Protein AF-A0A369Q0X3-F1 (afdb_monomer_lite)

Organism: NCBI:txid2282421

pLDDT: mean 87.88, std 15.6, range [35.0, 98.56]

Secondary structure (DSSP, 8-state):
--TTHHHHHHHTSTTS--------------PPP-EEEEEEEESSSEEETTS-EEEEEEEEESS-SPPEEEEEETTEEPEEEEEEEETTTEEEEEEEE----S-EEEEEEEEEE-SS-EEEEEEEEEEES---HHHHHHH--HHHHHT-SEEEEEBSSSSEEEEEPEE-SSEEEEEEE-S--TT--BPP---SSTT--EEEEEEEETTEEEEEEEEEE-TTT-TT--HHHHHHHHHHHH-S-SEEEEETTEEEEEEEETTEEEEEEE-SS-EEEEEEE-

Sequence (278 aa):
MNKHALLLAIASILFFACSKTNENPQSPTVIPKKIDRIFISPEYLLQSKSSEVYIGIRYFKDYSDKDNITVTLNGQSGTQLSETSDQNEGNNLLFRFNATNQTGDFKVKCIVKNDQNSLEKELTLRIVNDFSIKTVWNGLDKSYSSSFASYADRLKTTGYTLRAITNSSTQVQFGSYFDNLGNLNQYISKFFIPALPGKYTLIYNDLGLEQIKILNGEPSVDQSFVITKFYADLTANYGNYLSQTTTANGKVTIFKNENYVLTVTETPASVSTIITKS

Radius of gyration: 29.44 Å; chains: 1; bounding box: 89×33×99 Å

Structure (mmCIF, N/CA/C/O backbone):
data_AF-A0A369Q0X3-F1
#
_entry.id   AF-A0A369Q0X3-F1
#
loop_
_atom_site.group_PDB
_atom_site.id
_atom_site.type_symbol
_atom_site.label_atom_id
_atom_site.label_alt_id
_atom_site.label_comp_id
_atom_site.label_asym_id
_atom_site.label_entity_id
_atom_site.label_seq_id
_atom_site.pdbx_PDB_ins_code
_atom_site.Cartn_x
_atom_site.Cartn_y
_atom_site.Cartn_z
_atom_site.occupancy
_atom_site.B_iso_or_equiv
_atom_site.auth_seq_id
_atom_site.auth_comp_id
_atom_site.auth_asym_id
_atom_site.auth_atom_id
_atom_site.pdbx_PDB_model_num
ATOM 1 N N . MET A 1 1 ? 67.546 14.247 -66.719 1.00 47.00 1 MET A N 1
ATOM 2 C CA . MET A 1 1 ? 66.794 14.051 -65.458 1.00 47.00 1 MET A CA 1
ATOM 3 C C . MET A 1 1 ? 66.704 12.563 -65.176 1.00 47.00 1 MET A C 1
ATOM 5 O O . MET A 1 1 ? 66.378 11.792 -66.069 1.00 47.00 1 MET A O 1
ATOM 9 N N . ASN A 1 2 ? 67.168 12.172 -63.992 1.00 37.97 2 ASN A N 1
ATOM 10 C CA . ASN A 1 2 ? 67.843 10.900 -63.744 1.00 37.97 2 ASN A CA 1
ATOM 11 C C . ASN A 1 2 ? 66.896 9.705 -63.564 1.00 37.97 2 ASN A C 1
ATOM 13 O O . ASN A 1 2 ? 65.976 9.743 -62.750 1.00 37.97 2 ASN A O 1
ATOM 17 N N . LYS A 1 3 ? 67.233 8.593 -64.236 1.00 49.28 3 LYS A N 1
ATOM 18 C CA . LYS A 1 3 ? 66.615 7.253 -64.137 1.00 49.28 3 LYS A CA 1
ATOM 19 C C . LYS A 1 3 ? 66.684 6.611 -62.733 1.00 49.28 3 LYS A C 1
ATOM 21 O O . LYS A 1 3 ? 66.203 5.499 -62.551 1.00 49.28 3 LYS A O 1
ATOM 26 N N . HIS A 1 4 ? 67.228 7.311 -61.737 1.00 50.75 4 HIS A N 1
ATOM 27 C CA . HIS A 1 4 ? 67.335 6.853 -60.347 1.00 50.75 4 HIS A CA 1
ATOM 28 C C . HIS A 1 4 ? 66.189 7.331 -59.439 1.00 50.75 4 HIS A C 1
ATOM 30 O O . HIS A 1 4 ? 66.030 6.794 -58.349 1.00 50.75 4 HIS A O 1
ATOM 36 N N . ALA A 1 5 ? 65.348 8.276 -59.882 1.00 52.09 5 ALA A N 1
ATOM 37 C CA . ALA A 1 5 ? 64.191 8.720 -59.093 1.00 52.09 5 ALA A CA 1
ATOM 38 C C . ALA A 1 5 ? 63.000 7.741 -59.169 1.00 52.09 5 ALA A C 1
ATOM 40 O O . ALA A 1 5 ? 62.253 7.599 -58.205 1.00 52.09 5 ALA A O 1
ATOM 41 N N . LEU A 1 6 ? 62.852 7.012 -60.284 1.00 48.34 6 LEU A N 1
ATOM 42 C CA . LEU A 1 6 ? 61.752 6.057 -60.478 1.00 48.34 6 LEU A CA 1
ATOM 43 C C . LEU A 1 6 ? 61.978 4.730 -59.723 1.00 48.34 6 LEU A C 1
ATOM 45 O O . LEU A 1 6 ? 61.024 4.104 -59.274 1.00 48.34 6 LEU A O 1
ATOM 49 N N . LEU A 1 7 ? 63.239 4.328 -59.521 1.00 47.72 7 LEU A N 1
ATOM 50 C CA . LEU A 1 7 ? 63.597 3.112 -58.776 1.00 47.72 7 LEU A CA 1
ATOM 51 C C . LEU A 1 7 ? 63.446 3.269 -57.251 1.00 47.72 7 LEU A C 1
ATOM 53 O O . LEU A 1 7 ? 63.126 2.291 -56.579 1.00 47.72 7 LEU A O 1
ATOM 57 N N . LEU A 1 8 ? 63.582 4.486 -56.705 1.00 49.31 8 LEU A N 1
ATOM 58 C CA . LEU A 1 8 ? 63.347 4.742 -55.275 1.00 49.31 8 LEU A CA 1
ATOM 59 C C . LEU A 1 8 ? 61.852 4.741 -54.908 1.00 49.31 8 LEU A C 1
ATOM 61 O O . LEU A 1 8 ? 61.485 4.321 -53.811 1.00 49.31 8 LEU A O 1
ATOM 65 N N . ALA A 1 9 ? 60.975 5.148 -55.831 1.00 51.41 9 ALA A N 1
ATOM 66 C CA . ALA A 1 9 ? 59.529 5.118 -55.611 1.00 51.41 9 ALA A CA 1
ATOM 67 C C . ALA A 1 9 ? 58.954 3.686 -55.627 1.00 51.41 9 ALA A C 1
ATOM 69 O O . ALA A 1 9 ? 58.020 3.395 -54.887 1.00 51.41 9 ALA A O 1
ATOM 70 N N . ILE A 1 10 ? 59.540 2.768 -56.406 1.00 50.59 10 ILE A N 1
ATOM 71 C CA . ILE A 1 10 ? 59.059 1.377 -56.512 1.00 50.59 10 ILE A CA 1
ATOM 72 C C . ILE A 1 10 ? 59.598 0.499 -55.367 1.00 50.59 10 ILE A C 1
ATOM 74 O O . ILE A 1 10 ? 58.878 -0.359 -54.862 1.00 50.59 10 ILE A O 1
ATOM 78 N N . ALA A 1 11 ? 60.816 0.754 -54.873 1.00 47.00 11 ALA A N 1
ATOM 79 C CA . ALA A 1 11 ? 61.377 0.029 -53.725 1.00 47.00 11 ALA A CA 1
ATOM 80 C C . ALA A 1 11 ? 60.724 0.404 -52.376 1.00 47.00 11 ALA A C 1
ATOM 82 O O . ALA A 1 11 ? 60.743 -0.394 -51.442 1.00 47.00 11 ALA A O 1
ATOM 83 N N . SER A 1 12 ? 60.088 1.578 -52.285 1.00 46.47 12 SER A N 1
ATOM 84 C CA . SER A 1 12 ? 59.378 2.030 -51.075 1.00 46.47 12 SER A CA 1
ATOM 85 C C . SER A 1 12 ? 57.989 1.397 -50.904 1.00 46.47 12 SER A C 1
ATOM 87 O O . SER A 1 12 ? 57.419 1.447 -49.819 1.00 46.47 12 SER A O 1
ATOM 89 N N . ILE A 1 13 ? 57.445 0.774 -51.958 1.00 49.81 13 ILE A N 1
ATOM 90 C CA . ILE A 1 13 ? 56.134 0.095 -51.938 1.00 49.81 13 ILE A CA 1
ATOM 91 C C . ILE A 1 13 ? 56.284 -1.404 -51.600 1.00 49.81 13 ILE A C 1
ATOM 93 O O . ILE A 1 13 ? 55.313 -2.065 -51.241 1.00 49.81 13 ILE A O 1
ATOM 97 N N . LEU A 1 14 ? 57.507 -1.950 -51.627 1.00 44.91 14 LEU A N 1
ATOM 98 C CA . LEU A 1 14 ? 57.767 -3.388 -51.457 1.00 44.91 14 LEU A CA 1
ATOM 99 C C . LEU A 1 14 ? 58.157 -3.826 -50.032 1.00 44.91 14 LEU A C 1
ATOM 101 O O . LEU A 1 14 ? 58.381 -5.013 -49.819 1.00 44.91 14 LEU A O 1
ATOM 105 N N . PHE A 1 15 ? 58.151 -2.925 -49.041 1.00 44.72 15 PHE A N 1
ATOM 106 C CA . PHE A 1 15 ? 58.339 -3.279 -47.620 1.00 44.72 15 PHE A CA 1
ATOM 107 C C . PHE A 1 15 ? 57.074 -3.166 -46.748 1.00 44.72 15 PHE A C 1
ATOM 109 O O . PHE A 1 15 ? 57.162 -3.277 -45.530 1.00 44.72 15 PHE A O 1
ATOM 116 N N . PHE A 1 16 ? 55.882 -3.052 -47.348 1.00 44.41 16 PHE A N 1
ATOM 117 C CA . PHE A 1 16 ? 54.600 -3.253 -46.643 1.00 44.41 16 PHE A CA 1
ATOM 118 C C . PHE A 1 16 ? 53.976 -4.640 -46.878 1.00 44.41 16 PHE A C 1
ATOM 120 O O . PHE A 1 16 ? 52.797 -4.858 -46.612 1.00 44.41 16 PHE A O 1
ATOM 127 N N . ALA A 1 17 ? 54.773 -5.609 -47.333 1.00 48.81 17 ALA A N 1
ATOM 128 C CA . ALA A 1 17 ? 54.406 -7.021 -47.364 1.00 48.81 17 ALA A CA 1
ATOM 129 C C . ALA A 1 17 ? 55.238 -7.795 -46.331 1.00 48.81 17 ALA A C 1
ATOM 131 O O . ALA A 1 17 ? 56.116 -8.578 -46.682 1.00 48.81 17 ALA A O 1
ATOM 132 N N . CYS A 1 18 ? 54.962 -7.564 -45.045 1.00 41.88 18 CYS A N 1
ATOM 133 C CA . CYS A 1 18 ? 55.432 -8.421 -43.961 1.00 41.88 18 CYS A CA 1
ATOM 134 C C . CYS A 1 18 ? 54.222 -9.109 -43.317 1.00 41.88 18 CYS A C 1
ATOM 136 O O . CYS A 1 18 ? 53.357 -8.457 -42.741 1.00 41.88 18 CYS A O 1
ATOM 138 N N . SER A 1 19 ? 54.180 -10.428 -43.515 1.00 35.00 19 SER A N 1
ATOM 139 C CA . SER A 1 19 ? 53.355 -11.454 -42.867 1.00 35.00 19 SER A CA 1
ATOM 140 C C . SER A 1 19 ? 51.861 -11.176 -42.665 1.00 35.00 19 SER A C 1
ATOM 142 O O . SER A 1 19 ? 51.436 -10.541 -41.703 1.00 35.00 19 SER A O 1
ATOM 144 N N . LYS A 1 20 ? 51.048 -11.864 -43.477 1.00 43.91 20 LYS A N 1
ATOM 145 C CA . LYS A 1 20 ? 49.777 -12.425 -43.009 1.00 43.91 20 LYS A CA 1
ATOM 146 C C . LYS A 1 20 ? 50.062 -13.362 -41.832 1.00 43.91 20 LYS A C 1
ATOM 148 O O . LYS A 1 20 ? 50.296 -14.552 -42.031 1.00 43.91 20 LYS A O 1
ATOM 153 N N . THR A 1 21 ? 50.016 -12.840 -40.617 1.00 40.16 21 THR A N 1
ATOM 154 C CA . THR A 1 21 ? 49.540 -13.637 -39.493 1.00 40.16 21 THR A CA 1
ATOM 155 C C . THR A 1 21 ? 48.025 -13.600 -39.626 1.00 40.16 21 THR A C 1
ATOM 157 O O . THR A 1 21 ? 47.420 -12.535 -39.523 1.00 40.16 21 THR A O 1
ATOM 160 N N . ASN A 1 22 ? 47.417 -14.737 -39.966 1.00 40.00 22 ASN A N 1
ATOM 161 C CA . ASN A 1 22 ? 45.974 -14.933 -39.854 1.00 40.00 22 ASN A CA 1
ATOM 162 C C . ASN A 1 22 ? 45.602 -14.897 -38.365 1.00 40.00 22 ASN A C 1
ATOM 164 O O . ASN A 1 22 ? 45.266 -15.916 -37.773 1.00 40.00 22 ASN A O 1
ATOM 168 N N . GLU A 1 23 ? 45.672 -13.727 -37.752 1.00 38.97 23 GLU A N 1
ATOM 169 C CA . GLU A 1 23 ? 44.781 -13.416 -36.657 1.00 38.97 23 GLU A CA 1
ATOM 170 C C . GLU A 1 23 ? 43.545 -12.861 -37.345 1.00 38.97 23 GLU A C 1
ATOM 172 O O . GLU A 1 23 ? 43.527 -11.730 -37.828 1.00 38.97 23 GLU A O 1
ATOM 177 N N . ASN A 1 24 ? 42.512 -13.702 -37.465 1.00 42.56 24 ASN A N 1
ATOM 178 C CA . ASN A 1 24 ? 41.156 -13.174 -37.516 1.00 42.56 24 ASN A CA 1
ATOM 179 C C . ASN A 1 24 ? 41.123 -12.043 -36.480 1.00 42.56 24 ASN A C 1
ATOM 181 O O . ASN A 1 24 ? 41.414 -12.345 -35.317 1.00 42.56 24 ASN A O 1
ATOM 185 N N . PRO A 1 25 ? 40.794 -10.783 -36.823 1.00 44.53 25 PRO A N 1
ATOM 186 C CA . PRO A 1 25 ? 40.308 -9.897 -35.791 1.00 44.53 25 PRO A CA 1
ATOM 187 C C . PRO A 1 25 ? 39.070 -10.622 -35.284 1.00 44.53 25 PRO A C 1
ATOM 189 O O . PRO A 1 25 ? 38.054 -10.671 -35.979 1.00 44.53 25 PRO A O 1
ATOM 192 N N . GLN A 1 26 ? 39.196 -11.321 -34.150 1.00 48.19 26 GLN A N 1
ATOM 193 C CA . GLN A 1 26 ? 38.046 -11.828 -33.432 1.00 48.19 26 GLN A CA 1
ATOM 194 C C . GLN A 1 26 ? 37.147 -10.609 -33.332 1.00 48.19 26 GLN A C 1
ATOM 196 O O . GLN A 1 26 ? 37.512 -9.628 -32.681 1.00 48.19 26 GLN A O 1
ATOM 201 N N . SER A 1 27 ? 36.036 -10.622 -34.079 1.00 54.50 27 SER A N 1
ATOM 202 C CA . SER A 1 27 ? 34.969 -9.659 -33.858 1.00 54.50 27 SER A CA 1
ATOM 203 C C . SER A 1 27 ? 34.799 -9.627 -32.348 1.00 54.50 27 SER A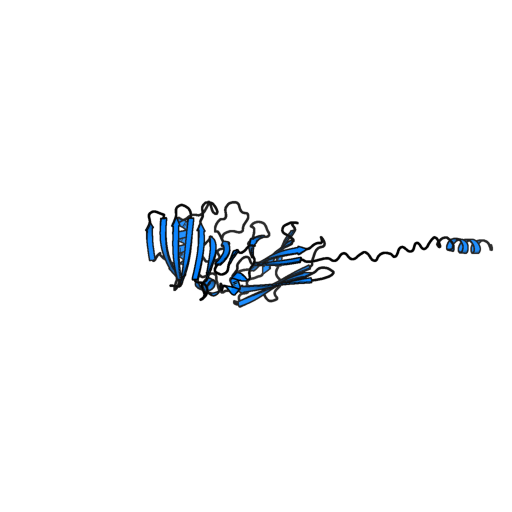 C 1
ATOM 205 O O . SER A 1 27 ? 34.709 -10.723 -31.782 1.00 54.50 27 SER A O 1
ATOM 207 N N . PRO A 1 28 ? 34.909 -8.451 -31.699 1.00 59.56 28 PRO A N 1
ATOM 208 C CA . PRO A 1 28 ? 34.987 -8.379 -30.249 1.00 59.56 28 PRO A CA 1
ATOM 209 C C . PRO A 1 28 ? 33.891 -9.275 -29.706 1.00 59.56 28 PRO A C 1
ATOM 211 O O . PRO A 1 28 ? 32.735 -9.102 -30.094 1.00 59.56 28 PRO A O 1
ATOM 214 N N . THR A 1 29 ? 34.274 -10.312 -28.955 1.00 65.31 29 THR A N 1
ATOM 215 C CA . THR A 1 29 ? 33.332 -11.325 -28.489 1.00 65.31 29 THR A CA 1
ATOM 216 C C . THR A 1 29 ? 32.234 -10.578 -27.754 1.00 65.31 29 THR A C 1
ATOM 218 O O . THR A 1 29 ? 32.480 -10.019 -26.686 1.00 65.31 29 THR A O 1
ATOM 221 N N . VAL A 1 30 ? 31.055 -10.476 -28.370 1.00 77.69 30 VAL A N 1
ATOM 222 C CA . VAL A 1 30 ? 29.943 -9.726 -27.798 1.00 77.69 30 VAL A CA 1
ATOM 223 C C . VAL A 1 30 ? 29.503 -10.516 -26.580 1.00 77.69 30 VAL A C 1
ATOM 225 O O . VAL A 1 30 ? 28.894 -11.576 -26.713 1.00 77.69 30 VAL A O 1
ATOM 228 N N . ILE A 1 31 ? 29.878 -10.037 -25.396 1.00 83.81 31 ILE A N 1
ATOM 229 C CA . ILE A 1 31 ? 29.452 -10.642 -24.139 1.00 83.81 31 ILE A CA 1
ATOM 230 C C . ILE A 1 31 ? 27.939 -10.397 -24.031 1.00 83.81 31 ILE A C 1
ATOM 232 O O . ILE A 1 31 ? 27.518 -9.233 -24.091 1.00 83.81 31 ILE A O 1
ATOM 236 N N . PRO A 1 32 ? 27.108 -11.452 -23.928 1.00 89.62 32 PRO A N 1
ATOM 237 C CA . PRO A 1 32 ? 25.673 -11.286 -23.759 1.00 89.62 32 PRO A CA 1
ATOM 238 C C . PRO A 1 32 ? 25.379 -10.521 -22.469 1.00 89.62 32 PRO A C 1
ATOM 240 O O . PRO A 1 32 ? 25.849 -10.907 -21.403 1.00 89.62 32 PRO A O 1
ATOM 243 N N . LYS A 1 33 ? 24.602 -9.445 -22.573 1.00 92.75 33 LYS A N 1
ATOM 244 C CA . LYS A 1 33 ? 24.147 -8.639 -21.437 1.00 92.75 33 LYS A CA 1
ATOM 245 C C . LYS A 1 33 ? 22.766 -9.105 -21.016 1.00 92.75 33 LYS A C 1
ATOM 247 O O . LYS A 1 33 ? 21.853 -9.106 -21.841 1.00 92.75 33 LYS A O 1
ATOM 252 N N . LYS A 1 34 ? 22.565 -9.470 -19.754 1.00 93.56 34 LYS A N 1
ATOM 253 C CA . LYS A 1 34 ? 21.285 -9.995 -19.274 1.00 93.56 34 LYS A CA 1
ATOM 254 C C . LYS A 1 34 ? 20.664 -9.096 -18.214 1.00 93.56 34 LYS A C 1
ATOM 256 O O . LYS A 1 34 ? 21.281 -8.749 -17.211 1.00 93.56 34 LYS A O 1
ATOM 261 N N . ILE A 1 35 ? 19.392 -8.766 -18.423 1.00 95.31 35 ILE A N 1
ATOM 262 C CA . ILE A 1 35 ? 18.519 -8.210 -17.387 1.00 95.31 35 ILE A CA 1
ATOM 263 C C . ILE A 1 35 ? 17.755 -9.391 -16.786 1.00 95.31 35 ILE A C 1
ATOM 265 O O . ILE A 1 35 ? 17.011 -10.073 -17.489 1.00 95.31 35 ILE A O 1
ATOM 269 N N . ASP A 1 36 ? 17.953 -9.665 -15.500 1.00 93.06 36 ASP A N 1
ATOM 270 C CA . ASP A 1 36 ? 17.447 -10.886 -14.867 1.00 93.06 36 ASP A CA 1
ATOM 271 C C . ASP A 1 36 ? 15.972 -10.792 -14.483 1.00 93.06 36 ASP A C 1
ATOM 273 O O . ASP A 1 36 ? 15.177 -11.686 -14.772 1.00 93.06 36 ASP A O 1
ATOM 277 N N . ARG A 1 37 ? 15.611 -9.738 -13.746 1.00 94.62 37 ARG A N 1
ATOM 278 C CA . ARG A 1 37 ? 14.274 -9.574 -13.164 1.00 94.62 37 ARG A CA 1
ATOM 279 C C . ARG A 1 37 ? 14.006 -8.128 -12.780 1.00 94.62 37 ARG A C 1
ATOM 281 O O . ARG A 1 37 ? 14.936 -7.387 -12.466 1.00 94.62 37 ARG A O 1
ATOM 288 N N . ILE A 1 38 ? 12.721 -7.781 -12.738 1.00 96.81 38 ILE A N 1
ATOM 289 C CA . ILE A 1 38 ? 12.203 -6.471 -12.332 1.00 96.81 38 ILE A CA 1
ATOM 290 C C . ILE A 1 38 ? 11.168 -6.676 -11.222 1.00 96.81 38 ILE A C 1
ATOM 292 O O . ILE A 1 38 ? 10.239 -7.475 -11.367 1.00 96.81 38 ILE A O 1
ATOM 296 N N . PHE A 1 39 ? 11.298 -5.911 -10.144 1.00 96.81 39 PHE A N 1
ATOM 297 C CA . PHE A 1 39 ? 10.267 -5.711 -9.135 1.00 96.81 39 PHE A CA 1
ATOM 298 C C . PHE A 1 39 ? 9.651 -4.326 -9.310 1.00 96.81 39 PHE A C 1
ATOM 300 O O . PHE A 1 39 ? 10.368 -3.329 -9.395 1.00 96.81 39 PHE A O 1
ATOM 307 N N . ILE A 1 40 ? 8.321 -4.279 -9.323 1.00 97.94 40 ILE A N 1
ATOM 308 C CA . ILE A 1 40 ? 7.525 -3.052 -9.282 1.00 97.94 40 ILE A CA 1
ATOM 309 C C . ILE A 1 40 ? 6.871 -3.013 -7.904 1.00 97.94 40 ILE A C 1
ATOM 311 O O . ILE A 1 40 ? 6.147 -3.939 -7.549 1.00 97.94 40 ILE A O 1
ATOM 315 N N . SER A 1 41 ? 7.166 -1.982 -7.117 1.00 97.12 41 SER A N 1
ATOM 316 C CA . SER A 1 41 ? 6.723 -1.865 -5.725 1.00 97.12 41 SER A CA 1
ATOM 317 C C . SER A 1 41 ? 6.114 -0.489 -5.486 1.00 97.12 41 SER A C 1
ATOM 319 O O . SER A 1 41 ? 6.858 0.478 -5.310 1.00 97.12 41 SER A O 1
ATOM 321 N N . PRO A 1 42 ? 4.780 -0.352 -5.503 1.00 96.12 42 PRO A N 1
ATOM 322 C CA . PRO A 1 42 ? 4.151 0.907 -5.136 1.00 96.12 42 PRO A CA 1
ATOM 323 C C . PRO A 1 42 ? 4.349 1.187 -3.640 1.00 96.12 42 PRO A C 1
ATOM 325 O O . PRO A 1 42 ? 4.581 0.273 -2.844 1.00 96.12 42 PRO A O 1
ATOM 328 N N . GLU A 1 43 ? 4.252 2.454 -3.245 1.00 93.38 43 GLU A N 1
ATOM 329 C CA . GLU A 1 43 ? 4.279 2.837 -1.826 1.00 93.38 43 GLU A CA 1
ATOM 330 C C . GLU A 1 43 ? 3.044 2.330 -1.063 1.00 93.38 43 GLU A C 1
ATOM 332 O O . GLU A 1 43 ? 3.132 1.886 0.089 1.00 93.38 43 GLU A O 1
ATOM 337 N N . TYR A 1 44 ? 1.896 2.338 -1.736 1.00 94.25 44 TYR A N 1
ATOM 338 C CA . TYR A 1 44 ? 0.639 1.829 -1.217 1.00 94.25 44 TYR A CA 1
ATOM 339 C C . TYR A 1 44 ? 0.067 0.746 -2.120 1.00 94.25 44 TYR A C 1
ATOM 341 O O . TYR A 1 44 ? 0.122 0.848 -3.345 1.00 94.25 44 TYR A O 1
ATOM 349 N N . LEU A 1 45 ? -0.540 -0.275 -1.513 1.00 94.88 45 LEU A N 1
ATOM 350 C CA . LEU A 1 45 ? -1.258 -1.301 -2.271 1.00 94.88 45 LEU A CA 1
ATOM 351 C C . LEU A 1 45 ? -2.523 -0.740 -2.919 1.00 94.88 45 LEU A C 1
ATOM 353 O O . LEU A 1 45 ? -2.927 -1.247 -3.949 1.00 94.88 45 LEU A O 1
ATOM 357 N N . LEU A 1 46 ? -3.153 0.286 -2.353 1.00 96.38 46 LEU A N 1
ATOM 358 C CA . LEU A 1 46 ? -4.207 1.070 -3.002 1.00 96.38 46 LEU A CA 1
ATOM 359 C C . LEU A 1 46 ? -3.748 2.511 -3.086 1.00 96.38 46 LEU A C 1
ATOM 361 O O . LEU A 1 46 ? -3.123 2.999 -2.154 1.00 96.38 46 LEU A O 1
ATOM 365 N N . GLN A 1 47 ? -4.105 3.211 -4.149 1.00 96.50 47 GLN A N 1
ATOM 366 C CA . GLN A 1 47 ? -3.691 4.594 -4.332 1.00 96.50 47 GLN A CA 1
ATOM 367 C C . GLN A 1 47 ? -4.910 5.509 -4.381 1.00 96.50 47 GLN A C 1
ATOM 369 O O . GLN A 1 47 ? -5.826 5.270 -5.158 1.00 96.50 47 GLN A O 1
ATOM 374 N N . SER A 1 48 ? -4.928 6.581 -3.590 1.00 96.12 48 SER A N 1
ATOM 375 C CA . SER A 1 48 ? -5.980 7.593 -3.712 1.00 96.12 48 SER A CA 1
ATOM 376 C C . SER A 1 48 ? -5.860 8.328 -5.050 1.00 96.12 48 SER A C 1
ATOM 378 O O . SER A 1 48 ? -4.770 8.768 -5.426 1.00 96.12 48 SER A O 1
ATOM 380 N N . LYS A 1 49 ? -6.987 8.523 -5.743 1.00 97.25 49 LYS A N 1
ATOM 381 C CA . LYS A 1 49 ? -7.066 9.250 -7.021 1.00 97.25 49 LYS A CA 1
ATOM 382 C C . LYS A 1 49 ? -6.596 10.698 -6.921 1.00 97.25 49 LYS A C 1
ATOM 384 O O . LYS A 1 49 ? -6.225 11.279 -7.935 1.00 97.25 49 LYS A O 1
ATOM 389 N N . SER A 1 50 ? -6.660 11.283 -5.725 1.00 96.12 50 SER A N 1
ATOM 390 C CA . SER A 1 50 ? -6.299 12.677 -5.448 1.00 96.12 50 SER A CA 1
ATOM 391 C C . SER A 1 50 ? -4.849 12.853 -4.998 1.00 96.12 50 SER A C 1
ATOM 393 O O . SER A 1 50 ? -4.418 13.979 -4.764 1.00 96.12 50 SER A O 1
ATOM 395 N N . SER A 1 51 ? -4.088 11.766 -4.864 1.00 94.44 51 SER A N 1
ATOM 396 C CA . SER A 1 51 ? -2.721 11.795 -4.349 1.00 94.44 51 SER A CA 1
ATOM 397 C C . SER A 1 51 ? -1.718 11.429 -5.437 1.00 94.44 51 SER A C 1
ATOM 399 O O . SER A 1 51 ? -2.003 10.600 -6.302 1.00 94.44 51 SER A O 1
ATOM 401 N N . GLU A 1 52 ? -0.528 12.026 -5.372 1.00 95.50 52 GLU A N 1
ATOM 402 C CA . GLU A 1 52 ? 0.618 11.580 -6.169 1.00 95.50 52 GLU A CA 1
ATOM 403 C C . GLU A 1 52 ? 0.907 10.093 -5.915 1.00 95.50 52 GLU A C 1
ATOM 405 O O . GLU A 1 52 ? 0.700 9.579 -4.811 1.00 95.50 52 GLU A O 1
ATOM 410 N N . VAL A 1 53 ? 1.404 9.409 -6.944 1.00 96.75 53 VAL A N 1
ATOM 411 C CA . VAL A 1 53 ? 1.728 7.980 -6.895 1.00 96.75 53 VAL A CA 1
ATOM 412 C C . VAL A 1 53 ? 3.237 7.807 -6.900 1.00 96.75 53 VAL A C 1
ATOM 414 O O . VAL A 1 53 ? 3.915 8.321 -7.789 1.00 96.75 53 VAL A O 1
ATOM 417 N N . TYR A 1 54 ? 3.755 7.041 -5.945 1.00 96.19 54 TYR A N 1
ATOM 418 C CA . TYR A 1 54 ? 5.176 6.722 -5.841 1.00 96.19 54 TYR A CA 1
ATOM 419 C C . TYR A 1 54 ? 5.403 5.233 -6.097 1.00 96.19 54 TYR A C 1
ATOM 421 O O . TYR A 1 54 ? 4.762 4.380 -5.478 1.00 96.19 54 TYR A O 1
ATOM 429 N N . ILE A 1 55 ? 6.314 4.920 -7.021 1.00 97.75 55 ILE A N 1
ATOM 430 C CA . ILE A 1 55 ? 6.611 3.548 -7.444 1.00 97.75 55 ILE A CA 1
ATOM 431 C C . ILE A 1 55 ? 8.119 3.320 -7.412 1.00 97.75 55 ILE A C 1
ATOM 433 O O . ILE A 1 55 ? 8.875 3.971 -8.134 1.00 97.75 55 ILE A O 1
ATOM 437 N N . GLY A 1 56 ? 8.547 2.374 -6.579 1.00 97.25 56 GLY A N 1
ATOM 438 C CA . GLY A 1 56 ? 9.903 1.848 -6.572 1.00 97.25 56 GLY A CA 1
ATOM 439 C C . GLY A 1 56 ? 10.075 0.762 -7.632 1.00 97.25 56 GLY A C 1
ATOM 440 O O . GLY A 1 56 ? 9.279 -0.176 -7.710 1.00 97.25 56 GLY A O 1
ATOM 441 N N . ILE A 1 57 ? 11.128 0.880 -8.434 1.00 97.81 57 ILE A N 1
ATOM 442 C CA . ILE A 1 57 ? 11.594 -0.143 -9.368 1.00 97.81 57 ILE A CA 1
ATOM 443 C C . ILE A 1 57 ? 12.914 -0.696 -8.852 1.00 97.81 57 ILE A C 1
ATOM 445 O O . ILE A 1 57 ? 13.824 0.073 -8.536 1.00 97.81 57 ILE A O 1
ATOM 449 N N . ARG A 1 58 ? 13.025 -2.022 -8.775 1.00 96.56 58 ARG A N 1
ATOM 450 C CA . ARG A 1 58 ? 14.291 -2.715 -8.516 1.00 96.56 58 ARG A CA 1
ATOM 451 C C . ARG A 1 58 ? 14.551 -3.705 -9.632 1.00 96.56 58 ARG A C 1
ATOM 453 O O . ARG A 1 58 ? 13.710 -4.569 -9.870 1.00 96.56 58 ARG A O 1
ATOM 460 N N . TYR A 1 59 ? 15.699 -3.617 -10.291 1.00 96.62 59 TYR A N 1
ATOM 461 C CA . TYR A 1 59 ? 16.085 -4.594 -11.305 1.00 96.62 59 TYR A CA 1
ATOM 462 C C . TYR A 1 59 ? 17.531 -5.057 -11.148 1.00 96.62 59 TYR A C 1
ATOM 464 O O . TYR A 1 59 ? 18.393 -4.343 -10.632 1.00 96.62 59 TYR A O 1
ATOM 472 N N . PHE A 1 60 ? 17.775 -6.287 -11.590 1.00 95.38 60 PHE A N 1
ATOM 473 C CA . PHE A 1 60 ? 19.069 -6.957 -11.504 1.00 95.38 60 PHE A CA 1
ATOM 474 C C . PHE A 1 60 ? 19.602 -7.222 -12.908 1.00 95.38 60 PHE A C 1
ATOM 476 O O . PHE A 1 60 ? 18.825 -7.529 -13.816 1.00 95.38 60 PHE A O 1
ATOM 483 N N . LYS A 1 61 ? 20.915 -7.088 -13.068 1.00 94.19 61 LYS A N 1
ATOM 484 C CA . LYS A 1 61 ? 21.641 -7.305 -14.319 1.00 94.19 61 LYS A CA 1
ATOM 485 C C . LYS A 1 61 ? 23.042 -7.836 -14.032 1.00 94.19 61 LYS A C 1
ATOM 487 O O . LYS A 1 61 ? 23.552 -7.617 -12.934 1.00 94.19 61 LYS A O 1
ATOM 492 N N . ASP A 1 62 ? 23.657 -8.470 -15.022 1.00 92.50 62 ASP A N 1
ATOM 493 C CA . ASP A 1 62 ? 25.003 -9.058 -14.936 1.00 92.50 62 ASP A CA 1
ATOM 494 C C . ASP A 1 62 ? 26.107 -8.205 -15.594 1.00 92.50 62 ASP A C 1
ATOM 496 O O . ASP A 1 62 ? 27.232 -8.664 -15.779 1.00 92.50 62 ASP A O 1
ATOM 500 N N . TYR A 1 63 ? 25.811 -6.939 -15.908 1.00 92.12 63 TYR A N 1
ATOM 501 C CA . TYR A 1 63 ? 26.728 -5.985 -16.542 1.00 92.12 63 TYR A CA 1
ATOM 502 C C . TYR A 1 63 ? 26.652 -4.589 -15.902 1.00 92.12 63 TYR A C 1
ATOM 504 O O . TYR A 1 63 ? 25.718 -4.265 -15.166 1.00 92.12 63 TYR A O 1
ATOM 512 N N . SER A 1 64 ? 27.643 -3.739 -16.192 1.00 90.12 64 SER A N 1
ATOM 513 C CA . SER A 1 64 ? 27.802 -2.411 -15.576 1.00 90.12 64 SER A CA 1
ATOM 514 C C . SER A 1 64 ? 27.192 -1.247 -16.361 1.00 90.12 64 SER A C 1
ATOM 516 O O . SER A 1 64 ? 26.876 -0.221 -15.762 1.00 90.12 64 SER A O 1
ATOM 518 N N . ASP A 1 65 ? 27.040 -1.377 -17.681 1.00 91.38 65 ASP A N 1
ATOM 519 C CA . ASP A 1 65 ? 26.568 -0.287 -18.547 1.00 91.38 65 ASP A CA 1
ATOM 520 C C . ASP A 1 65 ? 25.183 0.220 -18.141 1.00 91.38 65 ASP A C 1
ATOM 522 O O . ASP A 1 65 ? 24.349 -0.546 -17.659 1.00 91.38 65 ASP A O 1
ATOM 526 N N . LYS A 1 66 ? 24.917 1.513 -18.350 1.00 91.88 66 LYS A N 1
ATOM 527 C CA . LYS A 1 66 ? 23.622 2.115 -18.018 1.00 91.88 66 LYS A CA 1
ATOM 528 C C . LYS A 1 66 ? 22.523 1.643 -18.976 1.00 91.88 66 LYS A C 1
ATOM 530 O O . LYS A 1 66 ? 22.731 1.580 -20.184 1.00 91.88 66 LYS A O 1
ATOM 535 N N . ASP A 1 67 ? 21.339 1.389 -18.426 1.00 95.44 67 ASP A N 1
ATOM 536 C CA . ASP A 1 67 ? 20.150 0.993 -19.182 1.00 95.44 67 ASP A CA 1
ATOM 537 C C . ASP A 1 67 ? 19.219 2.177 -19.446 1.00 95.44 67 ASP A C 1
ATOM 539 O O . ASP A 1 67 ? 19.236 3.184 -18.735 1.00 95.44 67 ASP A O 1
ATOM 543 N N . ASN A 1 68 ? 18.356 2.034 -20.449 1.00 96.06 68 ASN A N 1
ATOM 544 C CA . ASN A 1 68 ? 17.204 2.905 -20.627 1.00 96.06 68 ASN A CA 1
ATOM 545 C C . ASN A 1 68 ? 16.005 2.307 -19.878 1.00 96.06 68 ASN A C 1
ATOM 547 O O . ASN A 1 68 ? 15.552 1.206 -20.202 1.00 96.06 68 ASN A O 1
ATOM 551 N N . ILE A 1 69 ? 15.506 3.034 -18.878 1.00 97.75 69 ILE A N 1
ATOM 552 C CA . ILE A 1 69 ? 14.373 2.627 -18.048 1.00 97.75 69 ILE A CA 1
ATOM 553 C C . ILE A 1 69 ? 13.184 3.528 -18.357 1.00 97.75 69 ILE A C 1
ATOM 555 O O . ILE A 1 69 ? 13.254 4.746 -18.214 1.00 97.75 69 ILE A O 1
ATOM 559 N N . THR A 1 70 ? 12.066 2.919 -18.741 1.00 97.31 70 THR A N 1
ATOM 560 C CA . THR A 1 70 ? 10.785 3.609 -18.915 1.00 97.31 70 THR A CA 1
ATOM 561 C C . THR A 1 70 ? 9.760 3.010 -17.967 1.00 97.31 70 THR A C 1
ATOM 563 O O . THR A 1 70 ? 9.546 1.798 -17.974 1.00 97.31 70 THR A O 1
ATOM 566 N N . VAL A 1 71 ? 9.101 3.861 -17.178 1.00 98.50 71 VAL A N 1
ATOM 567 C CA . VAL A 1 71 ? 8.000 3.460 -16.297 1.00 98.50 71 VAL A CA 1
ATOM 568 C C . VAL A 1 71 ? 6.777 4.298 -16.613 1.00 98.50 71 VAL A C 1
ATOM 570 O O . VAL A 1 71 ? 6.839 5.530 -16.585 1.00 98.50 71 VAL A O 1
ATOM 573 N N . THR A 1 72 ? 5.664 3.628 -16.893 1.00 98.56 72 THR A N 1
ATOM 574 C CA . THR A 1 72 ? 4.381 4.279 -17.144 1.00 98.56 72 THR A CA 1
ATOM 575 C C . THR A 1 72 ? 3.311 3.803 -16.172 1.00 98.56 72 THR A C 1
ATOM 577 O O . THR A 1 72 ? 3.316 2.653 -15.735 1.00 98.56 72 THR A O 1
ATOM 580 N N . LEU A 1 73 ? 2.381 4.699 -15.849 1.00 98.31 73 LEU A N 1
ATOM 581 C CA . LEU A 1 73 ? 1.136 4.418 -15.147 1.00 98.31 73 LEU A CA 1
ATOM 582 C C . LEU A 1 73 ? -0.006 4.750 -16.106 1.00 98.31 73 LEU A C 1
ATOM 584 O O . LEU A 1 73 ? -0.221 5.912 -16.443 1.00 98.31 73 LEU A O 1
ATOM 588 N N . ASN A 1 74 ? -0.700 3.721 -16.592 1.00 96.62 74 ASN A N 1
ATOM 589 C CA . ASN A 1 74 ? -1.755 3.837 -17.601 1.00 96.62 74 ASN A CA 1
ATOM 590 C C . ASN A 1 74 ? -1.325 4.675 -18.825 1.00 96.62 74 ASN A C 1
ATOM 592 O O . ASN A 1 74 ? -2.029 5.575 -19.275 1.00 96.62 74 ASN A O 1
ATOM 596 N N . GLY A 1 75 ? -0.108 4.420 -19.319 1.00 95.38 75 GLY A N 1
ATOM 597 C CA . GLY A 1 75 ? 0.478 5.116 -20.468 1.00 95.38 75 GLY A CA 1
ATOM 598 C C . GLY A 1 75 ? 1.131 6.470 -20.161 1.00 95.38 75 GLY A C 1
ATOM 599 O O . GLY A 1 75 ? 1.863 6.977 -21.005 1.00 95.38 75 GLY A O 1
ATOM 600 N N . GLN A 1 76 ? 0.946 7.040 -18.967 1.00 97.00 76 GLN A N 1
ATOM 601 C CA . GLN A 1 76 ? 1.614 8.282 -18.568 1.00 97.00 76 GLN A CA 1
ATOM 602 C C . GLN A 1 76 ? 2.999 7.991 -17.992 1.00 97.00 76 GLN A C 1
ATOM 604 O O . GLN A 1 76 ? 3.118 7.176 -17.082 1.00 97.00 76 GLN A O 1
ATOM 609 N N . SER A 1 77 ? 4.042 8.654 -18.494 1.00 97.38 77 SER A N 1
ATOM 610 C CA . SER A 1 77 ? 5.415 8.485 -17.998 1.00 97.38 77 SER A CA 1
ATOM 611 C C . SER A 1 77 ? 5.617 9.110 -16.618 1.00 97.38 77 SER A C 1
ATOM 613 O O . SER A 1 77 ? 5.153 10.219 -16.351 1.00 97.38 77 SER A O 1
ATOM 615 N N . GLY A 1 78 ? 6.350 8.410 -15.753 1.00 96.94 78 GLY A N 1
ATOM 616 C CA . GLY A 1 78 ? 6.711 8.905 -14.425 1.00 96.94 78 GLY A CA 1
ATOM 617 C C . GLY A 1 78 ? 7.928 9.828 -14.452 1.00 96.94 78 GLY A C 1
ATOM 618 O O . GLY A 1 78 ? 8.812 9.696 -15.297 1.00 96.94 78 GLY A O 1
ATOM 619 N N . THR A 1 79 ? 8.016 10.737 -13.483 1.00 97.50 79 THR A N 1
ATOM 620 C CA . THR A 1 79 ? 9.243 11.495 -13.203 1.00 97.50 79 THR A CA 1
ATOM 621 C C . THR A 1 79 ? 10.167 10.655 -12.326 1.00 97.50 79 THR A C 1
ATOM 623 O O . THR A 1 79 ? 9.802 10.327 -11.197 1.00 97.50 79 THR A O 1
ATOM 626 N N . GLN A 1 80 ? 11.363 10.322 -12.815 1.00 97.12 80 GLN A N 1
ATOM 627 C CA . GLN A 1 80 ? 12.394 9.682 -11.994 1.00 97.12 80 GLN A CA 1
ATOM 628 C C . GLN A 1 80 ? 12.905 10.675 -10.941 1.00 97.12 80 GLN A C 1
ATOM 630 O O . GLN A 1 80 ? 13.362 11.764 -11.281 1.00 97.12 80 GLN A O 1
ATOM 635 N N . LEU A 1 81 ? 12.832 10.294 -9.668 1.00 95.25 81 LEU A N 1
ATOM 636 C CA . LEU A 1 81 ? 13.279 11.105 -8.534 1.00 95.25 81 LEU A CA 1
ATOM 637 C C . LEU A 1 81 ? 14.664 10.702 -8.024 1.00 95.25 81 LEU A C 1
ATOM 639 O O . LEU A 1 81 ? 15.399 11.538 -7.509 1.00 95.25 81 LEU A O 1
ATOM 643 N N . SER A 1 82 ? 15.016 9.421 -8.129 1.00 95.12 82 SER A 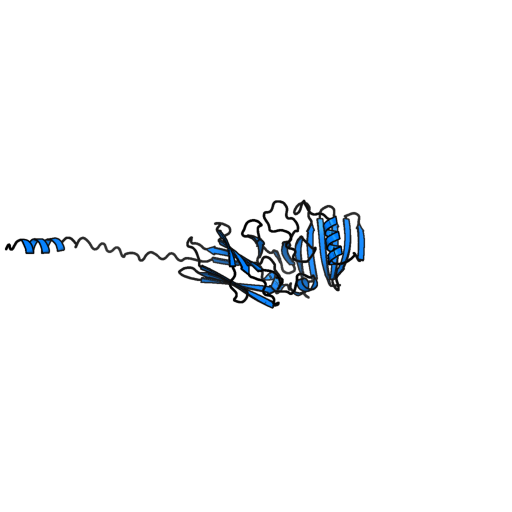N 1
ATOM 644 C CA . SER A 1 82 ? 16.301 8.906 -7.655 1.00 95.12 82 SER A CA 1
ATOM 645 C C . SER A 1 82 ? 16.699 7.632 -8.386 1.00 95.12 82 SER A C 1
ATOM 647 O O . SER A 1 82 ? 15.833 6.879 -8.831 1.00 95.12 82 SER A O 1
ATOM 649 N N . GLU A 1 83 ? 18.003 7.373 -8.429 1.00 94.50 83 GLU A N 1
ATOM 650 C CA . GLU A 1 83 ? 18.620 6.143 -8.923 1.00 94.50 83 GLU A CA 1
ATOM 651 C C . GLU A 1 83 ? 19.806 5.807 -8.013 1.00 94.50 83 GLU A C 1
ATOM 653 O O . GLU A 1 83 ? 20.666 6.657 -7.777 1.00 94.50 83 GLU A O 1
ATOM 658 N N . THR A 1 84 ? 19.828 4.595 -7.469 1.00 91.12 84 THR A N 1
ATOM 659 C CA . THR A 1 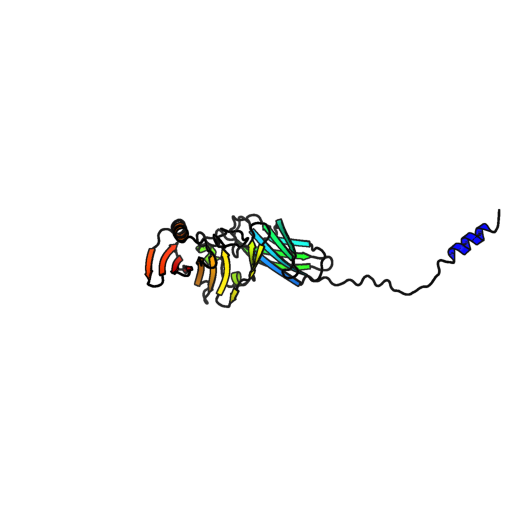84 ? 20.950 4.054 -6.697 1.00 91.12 84 THR A CA 1
ATOM 660 C C . THR A 1 84 ? 21.252 2.638 -7.163 1.00 91.12 84 THR A C 1
ATOM 662 O O . THR A 1 84 ? 20.358 1.908 -7.591 1.00 91.12 84 THR A O 1
ATOM 665 N N . SER A 1 85 ? 22.512 2.233 -7.068 1.00 89.19 85 SER A N 1
ATOM 666 C CA . SER A 1 85 ? 22.951 0.896 -7.457 1.00 89.19 85 SER A CA 1
ATOM 667 C C . SER A 1 85 ? 23.775 0.300 -6.331 1.00 89.19 85 SER A C 1
ATOM 669 O O . SER A 1 85 ? 24.708 0.932 -5.842 1.00 89.19 85 SER A O 1
ATOM 671 N N . ASP A 1 86 ? 23.423 -0.915 -5.936 1.00 84.62 86 ASP A N 1
ATOM 672 C CA . ASP A 1 86 ? 24.153 -1.708 -4.955 1.00 84.62 86 ASP A CA 1
ATOM 673 C C . ASP A 1 86 ? 24.296 -3.140 -5.483 1.00 84.62 86 ASP A C 1
ATOM 675 O O . ASP A 1 86 ? 23.392 -3.661 -6.140 1.00 84.62 86 ASP A O 1
ATOM 679 N N . GLN A 1 87 ? 25.439 -3.782 -5.229 1.00 74.88 87 GLN A N 1
ATOM 680 C CA . GLN A 1 87 ? 25.714 -5.123 -5.759 1.00 74.88 87 GLN A CA 1
ATOM 681 C C . GLN A 1 87 ? 24.721 -6.177 -5.246 1.00 74.88 87 GLN A C 1
ATOM 683 O O . GLN A 1 87 ? 24.386 -7.106 -5.979 1.00 74.88 87 GLN A O 1
ATOM 688 N N . ASN A 1 88 ? 24.219 -6.024 -4.019 1.00 80.06 88 ASN A N 1
ATOM 689 C CA . ASN A 1 88 ? 23.304 -6.967 -3.381 1.00 80.06 88 ASN A CA 1
ATOM 690 C C . ASN A 1 88 ? 21.835 -6.572 -3.581 1.00 80.06 88 ASN A C 1
ATOM 692 O O . ASN A 1 88 ? 20.964 -7.439 -3.680 1.00 80.06 88 ASN A O 1
ATOM 696 N N . GLU A 1 89 ? 21.540 -5.273 -3.660 1.00 82.12 89 GLU A N 1
ATOM 697 C CA . GLU A 1 89 ? 20.170 -4.775 -3.822 1.00 82.12 89 GLU A CA 1
ATOM 698 C C . GLU A 1 89 ? 19.766 -4.469 -5.271 1.00 82.12 89 GLU A C 1
ATOM 700 O O . GLU A 1 89 ? 18.600 -4.158 -5.526 1.00 82.12 89 GLU A O 1
ATOM 705 N N . GLY A 1 90 ? 20.694 -4.570 -6.221 1.00 90.56 90 GLY A N 1
ATOM 706 C CA . GLY A 1 90 ? 20.471 -4.251 -7.626 1.00 90.56 90 GLY A CA 1
ATOM 707 C C . GLY A 1 90 ? 20.367 -2.746 -7.891 1.00 90.56 90 GLY A C 1
ATOM 708 O O . GLY A 1 90 ? 20.817 -1.906 -7.109 1.00 90.56 90 GLY A O 1
ATOM 709 N N . ASN A 1 91 ? 19.763 -2.398 -9.025 1.00 94.94 91 ASN A N 1
ATOM 710 C CA . ASN A 1 91 ? 19.516 -1.015 -9.425 1.00 94.94 91 ASN A CA 1
ATOM 711 C C . ASN A 1 91 ? 18.126 -0.599 -8.950 1.00 94.94 91 ASN A C 1
ATOM 713 O O . ASN A 1 91 ? 17.130 -1.243 -9.286 1.00 94.94 91 ASN A O 1
ATOM 717 N N . ASN A 1 92 ? 18.068 0.472 -8.170 1.00 95.56 92 ASN A N 1
ATOM 718 C CA . ASN A 1 92 ? 16.891 0.959 -7.472 1.00 95.56 92 ASN A CA 1
ATOM 719 C C . ASN A 1 92 ? 16.524 2.345 -7.987 1.00 95.56 92 ASN A C 1
ATOM 721 O O . ASN A 1 92 ? 17.323 3.274 -7.913 1.00 95.56 92 ASN A O 1
ATOM 725 N N . LEU A 1 93 ? 15.298 2.500 -8.476 1.00 96.56 93 LEU A N 1
ATOM 726 C CA . LEU A 1 93 ? 14.795 3.757 -9.010 1.00 96.56 93 LEU A CA 1
ATOM 727 C C . LEU A 1 93 ? 13.461 4.096 -8.364 1.00 96.56 93 LEU A C 1
ATOM 729 O O . LEU A 1 93 ? 12.627 3.214 -8.171 1.00 96.56 93 LEU A O 1
ATOM 733 N N . LEU A 1 94 ? 13.249 5.368 -8.045 1.00 97.06 94 LEU A N 1
ATOM 734 C CA . LEU A 1 94 ? 11.968 5.859 -7.542 1.00 97.06 94 LEU A CA 1
ATOM 735 C C . LEU A 1 94 ? 11.332 6.758 -8.592 1.00 97.06 94 LEU A C 1
ATOM 737 O O . LEU A 1 94 ? 11.955 7.722 -9.037 1.00 97.06 94 LEU A O 1
ATOM 741 N N . PHE A 1 95 ? 10.085 6.470 -8.943 1.00 97.81 95 PHE A N 1
ATOM 742 C CA . PHE A 1 95 ? 9.290 7.273 -9.862 1.00 97.81 95 PHE A CA 1
ATOM 743 C C . PHE A 1 95 ? 8.107 7.903 -9.141 1.00 97.81 95 PHE A C 1
ATOM 745 O O . PHE A 1 95 ? 7.497 7.284 -8.267 1.00 97.81 95 PHE A O 1
ATOM 752 N N . ARG A 1 96 ? 7.771 9.125 -9.552 1.00 97.56 96 ARG A N 1
ATOM 753 C CA . ARG A 1 96 ? 6.570 9.848 -9.138 1.00 97.56 96 ARG A CA 1
ATOM 754 C C . ARG A 1 96 ? 5.651 10.080 -10.327 1.00 97.56 96 ARG A C 1
ATOM 756 O O . ARG A 1 96 ? 6.105 10.496 -11.392 1.00 97.56 96 ARG A O 1
ATOM 763 N N . PHE A 1 97 ? 4.360 9.888 -10.103 1.00 98.19 97 PHE A N 1
ATOM 764 C CA . PHE A 1 97 ? 3.285 10.253 -11.016 1.00 98.19 97 PHE A CA 1
ATOM 765 C C . PHE A 1 97 ? 2.362 11.254 -10.324 1.00 98.19 97 PHE A C 1
ATOM 767 O O . PHE A 1 97 ? 2.168 11.197 -9.107 1.00 98.19 97 PHE A O 1
ATOM 774 N N . ASN A 1 98 ? 1.782 12.162 -11.104 1.00 97.12 98 ASN A N 1
ATOM 775 C CA . ASN A 1 98 ? 0.749 13.062 -10.601 1.00 97.12 98 ASN A CA 1
ATOM 776 C C . ASN A 1 98 ? -0.512 12.273 -10.213 1.00 97.12 98 ASN A C 1
ATOM 778 O O . ASN A 1 98 ? -0.699 11.128 -10.630 1.00 97.12 98 ASN A O 1
ATOM 782 N N . ALA A 1 99 ? -1.393 12.908 -9.441 1.00 95.75 99 ALA A N 1
ATOM 783 C CA . ALA A 1 99 ? -2.716 12.371 -9.151 1.00 95.75 99 ALA A CA 1
ATOM 784 C C . ALA A 1 99 ? -3.468 12.037 -10.453 1.00 95.75 99 ALA A C 1
ATOM 786 O O . ALA A 1 99 ? -3.521 12.851 -11.379 1.00 95.75 99 ALA A O 1
ATOM 787 N N . THR A 1 100 ? -4.060 10.842 -10.521 1.00 94.94 100 THR A N 1
ATOM 788 C CA . THR A 1 100 ? -4.785 10.387 -11.720 1.00 94.94 100 THR A CA 1
ATOM 789 C C . THR A 1 100 ? -6.146 11.070 -11.860 1.00 94.94 100 THR A C 1
ATOM 791 O O . THR A 1 100 ? -6.702 11.119 -12.954 1.00 94.94 100 THR A O 1
ATOM 794 N N . ASN A 1 101 ? -6.707 11.565 -10.749 1.00 96.12 101 ASN A N 1
ATOM 795 C CA . ASN A 1 101 ? -8.057 12.121 -10.626 1.00 96.12 101 ASN A CA 1
ATOM 796 C C . ASN A 1 101 ? -9.182 11.166 -11.072 1.00 96.12 101 ASN A C 1
ATOM 798 O O . ASN A 1 101 ? -10.336 11.574 -11.200 1.00 96.12 101 ASN A O 1
ATOM 802 N N . GLN A 1 102 ? -8.870 9.883 -11.264 1.00 96.12 102 GLN A N 1
ATOM 803 C CA . GLN A 1 102 ? -9.786 8.842 -11.719 1.00 96.12 102 GLN A CA 1
ATOM 804 C C . GLN A 1 102 ? -9.568 7.558 -10.922 1.00 96.12 102 GLN A C 1
ATOM 806 O O . GLN A 1 102 ? -8.437 7.204 -10.593 1.00 96.12 102 GLN A O 1
ATOM 811 N N . THR A 1 103 ? -10.657 6.854 -10.626 1.00 98.12 103 THR A N 1
ATOM 812 C CA . THR A 1 103 ? -10.614 5.526 -10.006 1.00 98.12 103 THR A CA 1
ATOM 813 C C . THR A 1 103 ? -10.554 4.438 -11.067 1.00 98.12 103 THR A C 1
ATOM 815 O O . THR A 1 103 ? -11.134 4.593 -12.140 1.00 98.12 103 THR A O 1
ATOM 818 N N . GLY A 1 104 ? -9.938 3.310 -10.741 1.00 97.81 104 GLY A N 1
ATOM 819 C CA . GLY A 1 104 ? -9.892 2.134 -11.601 1.00 97.81 104 GLY A CA 1
ATOM 820 C C . GLY A 1 104 ? -8.612 1.337 -11.411 1.00 97.81 104 GLY A C 1
ATOM 821 O O . GLY A 1 104 ? -7.721 1.730 -10.662 1.00 97.81 104 GLY A O 1
ATOM 822 N N . ASP A 1 105 ? -8.508 0.228 -12.128 1.00 98.19 105 ASP A N 1
ATOM 823 C CA . ASP A 1 105 ? -7.319 -0.618 -12.127 1.00 98.19 105 ASP A CA 1
ATOM 824 C C . ASP A 1 105 ? -6.363 -0.156 -13.234 1.00 98.19 105 ASP A C 1
ATOM 826 O O . ASP A 1 105 ? -6.639 -0.303 -14.425 1.00 98.19 105 ASP A O 1
ATOM 830 N N . PHE A 1 106 ? -5.246 0.457 -12.841 1.00 98.31 106 PHE A N 1
ATOM 831 C CA . PHE A 1 106 ? -4.292 1.085 -13.753 1.00 98.31 106 PHE A CA 1
ATOM 832 C C . PHE A 1 106 ? -3.074 0.178 -13.931 1.00 98.31 106 PHE A C 1
ATOM 834 O O . PHE A 1 106 ? -2.566 -0.407 -12.972 1.00 98.31 106 PHE A O 1
ATOM 841 N N . LYS A 1 107 ? -2.567 0.060 -15.161 1.00 98.19 107 LYS A N 1
ATOM 842 C CA . LYS A 1 107 ? -1.357 -0.723 -15.440 1.00 98.19 107 LYS A CA 1
ATOM 843 C C . LYS A 1 107 ? -0.110 0.101 -15.162 1.00 98.19 107 LYS A C 1
ATOM 845 O O . LYS A 1 107 ? 0.088 1.151 -15.768 1.00 98.19 107 LYS A O 1
ATOM 850 N N . VAL A 1 108 ? 0.736 -0.402 -14.273 1.00 98.44 108 VAL A N 1
ATOM 851 C CA . VAL A 1 108 ? 2.116 0.044 -14.117 1.00 98.44 108 VAL A CA 1
ATOM 852 C C . VAL A 1 108 ? 2.978 -0.839 -14.999 1.00 98.44 108 VAL A C 1
ATOM 854 O O . VAL A 1 108 ? 3.041 -2.048 -14.775 1.00 98.44 108 VAL A O 1
ATOM 857 N N . LYS A 1 109 ? 3.647 -0.248 -15.983 1.00 98.50 109 LYS A N 1
ATOM 858 C CA . LYS A 1 109 ? 4.526 -0.959 -16.912 1.00 98.50 109 LYS A CA 1
ATOM 859 C C . LYS A 1 109 ? 5.942 -0.429 -16.768 1.00 98.50 109 LYS A C 1
ATOM 861 O O . LYS A 1 109 ? 6.161 0.776 -16.850 1.00 98.50 109 LYS A O 1
ATOM 866 N N . CYS A 1 110 ? 6.891 -1.329 -16.549 1.00 98.50 110 CYS A N 1
ATOM 867 C CA . CYS A 1 110 ? 8.315 -1.029 -16.491 1.00 98.50 110 CYS A CA 1
ATOM 868 C C . CYS A 1 110 ? 9.028 -1.768 -17.620 1.00 98.50 110 CYS A C 1
ATOM 870 O O . CYS A 1 110 ? 8.922 -2.990 -17.721 1.00 98.50 110 CYS A O 1
ATOM 872 N N . ILE A 1 111 ? 9.785 -1.031 -18.426 1.00 98.31 111 ILE A N 1
ATOM 873 C CA . ILE A 1 111 ? 10.658 -1.574 -19.465 1.00 98.31 111 ILE A CA 1
ATOM 874 C C . ILE A 1 111 ? 12.086 -1.170 -19.125 1.00 98.31 111 ILE A C 1
ATOM 876 O O . ILE A 1 111 ? 12.369 0.019 -18.974 1.00 98.31 111 ILE A O 1
ATOM 880 N N . VAL A 1 112 ? 12.977 -2.153 -19.030 1.00 98.00 112 VAL A N 1
ATOM 881 C CA . VAL A 1 112 ? 14.425 -1.940 -18.942 1.00 98.00 112 VAL A CA 1
ATOM 882 C C . VAL A 1 112 ? 15.034 -2.436 -20.245 1.00 98.00 112 VAL A C 1
ATOM 884 O O . VAL A 1 112 ? 14.787 -3.573 -20.648 1.00 98.00 112 VAL A O 1
ATOM 887 N N . LYS A 1 113 ? 15.787 -1.576 -20.929 1.00 97.62 113 LYS A N 1
ATOM 888 C CA . LYS A 1 113 ? 16.366 -1.858 -22.243 1.00 97.62 113 LYS A CA 1
ATOM 889 C C . LYS A 1 113 ? 17.860 -1.544 -22.260 1.00 97.62 113 LYS A C 1
ATOM 891 O O . LYS A 1 113 ? 18.254 -0.440 -21.888 1.00 97.62 113 LYS A O 1
ATOM 896 N N . ASN A 1 114 ? 18.650 -2.484 -22.772 1.00 95.06 114 ASN A N 1
ATOM 897 C CA . ASN A 1 114 ? 20.054 -2.281 -23.131 1.00 95.06 114 ASN A CA 1
ATOM 898 C C . ASN A 1 114 ? 20.226 -2.270 -24.664 1.00 95.06 114 ASN A C 1
ATOM 900 O O . ASN A 1 114 ? 19.258 -2.162 -25.421 1.00 95.06 114 ASN A O 1
ATOM 904 N N . ASP A 1 115 ? 21.469 -2.339 -25.130 1.00 93.00 115 ASP A N 1
ATOM 905 C CA . ASP A 1 115 ? 21.848 -2.361 -26.545 1.00 93.00 115 ASP A CA 1
ATOM 906 C C . ASP A 1 115 ? 21.564 -3.699 -27.258 1.00 93.00 115 ASP A C 1
ATOM 908 O O . ASP A 1 115 ? 21.642 -3.758 -28.483 1.00 93.00 115 ASP A O 1
ATOM 912 N N . GLN A 1 116 ? 21.196 -4.755 -26.525 1.00 93.19 116 GLN A N 1
ATOM 913 C CA . GLN A 1 116 ? 20.988 -6.113 -27.046 1.00 93.19 116 GLN A CA 1
ATOM 914 C C . GLN A 1 116 ? 19.551 -6.641 -26.860 1.00 93.19 116 GLN A C 1
ATOM 916 O O . GLN A 1 116 ? 19.052 -7.382 -27.703 1.00 93.19 116 GLN A O 1
ATOM 921 N N . ASN A 1 117 ? 18.876 -6.299 -25.762 1.00 93.75 117 ASN A N 1
ATOM 922 C CA . ASN A 1 117 ? 17.565 -6.817 -25.374 1.00 93.75 117 ASN A CA 1
ATOM 923 C C . ASN A 1 117 ? 16.772 -5.841 -24.485 1.00 93.75 117 ASN A C 1
ATOM 925 O O . ASN A 1 117 ? 17.238 -4.770 -24.089 1.00 93.75 117 ASN A O 1
ATOM 929 N N . SER A 1 118 ? 15.530 -6.228 -24.192 1.00 96.25 118 SER A N 1
ATOM 930 C CA . SER A 1 118 ? 14.641 -5.532 -23.266 1.00 96.25 118 SER A CA 1
ATOM 931 C C . SER A 1 118 ? 13.881 -6.527 -22.401 1.00 96.25 118 SER A C 1
ATOM 933 O O . SER A 1 118 ? 13.395 -7.536 -22.914 1.00 96.25 118 SER A O 1
ATOM 935 N N . LEU A 1 119 ? 13.709 -6.198 -21.124 1.00 97.88 119 LEU A N 1
ATOM 936 C CA . LEU A 1 119 ? 12.829 -6.915 -20.210 1.00 97.88 119 LEU A CA 1
ATOM 937 C C . LEU A 1 119 ? 11.671 -6.009 -19.794 1.00 97.88 119 LEU A C 1
ATOM 939 O O . LEU A 1 119 ? 11.869 -4.849 -19.427 1.00 97.88 119 LEU A O 1
ATOM 943 N N . GLU A 1 120 ? 10.465 -6.563 -19.831 1.00 97.94 120 GLU A N 1
ATOM 944 C CA . GLU A 1 120 ? 9.239 -5.872 -19.461 1.00 97.94 120 GLU A CA 1
ATOM 945 C C . GLU A 1 120 ? 8.580 -6.544 -18.256 1.00 97.94 120 GLU A C 1
ATOM 947 O O . GLU A 1 120 ? 8.551 -7.772 -18.135 1.00 97.94 120 GLU A O 1
ATOM 952 N N . LYS A 1 121 ? 8.023 -5.725 -17.365 1.00 97.94 121 LYS A N 1
ATOM 953 C CA . LYS A 1 121 ? 7.172 -6.176 -16.270 1.00 97.94 121 LYS A CA 1
ATOM 954 C C . LYS A 1 121 ? 5.955 -5.274 -16.150 1.00 97.94 121 LYS A C 1
ATOM 956 O O . LYS A 1 121 ? 6.063 -4.055 -16.267 1.00 97.94 121 LYS A O 1
ATOM 961 N N . GLU A 1 122 ? 4.822 -5.888 -15.837 1.00 97.69 122 GLU A N 1
ATOM 962 C CA . GLU A 1 122 ? 3.587 -5.183 -15.524 1.00 97.69 122 GLU A CA 1
ATOM 963 C C . GLU A 1 122 ? 3.065 -5.546 -14.133 1.00 97.69 122 GLU A C 1
ATOM 965 O O . GLU A 1 122 ? 3.270 -6.658 -13.633 1.00 97.69 122 GLU A O 1
ATOM 970 N N . LEU A 1 123 ? 2.374 -4.586 -13.525 1.00 97.56 123 LEU A N 1
ATOM 971 C CA . LEU A 1 123 ? 1.640 -4.707 -12.272 1.00 97.56 123 LEU A CA 1
ATOM 972 C C . LEU A 1 123 ? 0.340 -3.906 -12.389 1.00 97.56 123 LEU A C 1
ATOM 974 O O . LEU A 1 123 ? 0.305 -2.864 -13.040 1.00 97.56 123 LEU A O 1
ATOM 978 N N . THR A 1 124 ? -0.735 -4.375 -11.763 1.00 98.19 124 THR A N 1
ATOM 979 C CA . THR A 1 124 ? -1.983 -3.603 -11.690 1.00 98.19 124 THR A CA 1
ATOM 980 C C . THR A 1 124 ? -2.010 -2.848 -10.370 1.00 98.19 124 THR A C 1
ATOM 982 O O . THR A 1 124 ? -1.908 -3.474 -9.320 1.00 98.19 124 THR A O 1
ATOM 985 N N . LEU A 1 125 ? -2.149 -1.525 -10.419 1.00 98.31 125 LEU A N 1
ATOM 986 C CA . LEU A 1 125 ? -2.339 -0.669 -9.254 1.00 98.31 125 LEU A CA 1
ATOM 987 C C . LEU A 1 125 ? -3.764 -0.118 -9.264 1.00 98.31 125 LEU A C 1
ATOM 989 O O . LEU A 1 125 ? -4.167 0.584 -10.191 1.00 98.31 125 LEU A O 1
ATOM 993 N N . ARG A 1 126 ? -4.524 -0.432 -8.221 1.00 98.31 126 ARG A N 1
ATOM 994 C CA . ARG A 1 126 ? -5.898 0.020 -8.044 1.00 98.31 126 ARG A CA 1
ATOM 995 C C . ARG A 1 126 ? -5.918 1.430 -7.473 1.00 98.31 126 ARG A C 1
ATOM 997 O O . ARG A 1 126 ? -5.467 1.678 -6.351 1.00 98.31 126 ARG A O 1
ATOM 1004 N N . ILE A 1 127 ? -6.473 2.341 -8.260 1.00 98.25 127 ILE A N 1
ATOM 1005 C CA . ILE A 1 127 ? -6.728 3.716 -7.871 1.00 98.25 127 ILE A CA 1
ATOM 1006 C C . ILE A 1 127 ? -8.148 3.827 -7.313 1.00 98.25 127 ILE A C 1
ATOM 1008 O O . ILE A 1 127 ? -9.125 3.466 -7.971 1.00 98.25 127 ILE A O 1
ATOM 1012 N N . VAL A 1 128 ? -8.269 4.349 -6.101 1.00 98.19 128 VAL A N 1
ATOM 1013 C CA . VAL A 1 128 ? -9.508 4.416 -5.327 1.00 98.19 128 VAL A CA 1
ATOM 1014 C C . VAL A 1 128 ? -9.886 5.857 -4.980 1.00 98.19 128 VAL A C 1
ATOM 1016 O O . VAL A 1 128 ? -9.112 6.783 -5.202 1.00 98.19 128 VAL A O 1
ATOM 1019 N N . ASN A 1 129 ? -11.101 6.079 -4.471 1.00 97.25 129 ASN A N 1
ATOM 1020 C CA . ASN A 1 129 ? -11.564 7.434 -4.150 1.00 97.25 129 ASN A CA 1
ATOM 1021 C C . ASN A 1 129 ? -10.777 8.078 -3.007 1.00 97.25 129 ASN A C 1
ATOM 1023 O O . ASN A 1 129 ? -10.433 9.253 -3.097 1.00 97.25 129 ASN A O 1
ATOM 1027 N N . ASP A 1 130 ? -10.539 7.307 -1.952 1.00 95.62 130 ASP A N 1
ATOM 1028 C CA . ASP A 1 130 ? -9.900 7.724 -0.713 1.00 95.62 130 ASP A CA 1
ATOM 1029 C C . ASP A 1 130 ? -9.392 6.492 0.049 1.00 95.62 130 ASP A C 1
ATOM 1031 O O . ASP A 1 130 ? -9.466 5.359 -0.427 1.00 95.62 130 ASP A O 1
ATOM 1035 N N . PHE A 1 131 ? -8.890 6.722 1.255 1.00 95.62 131 PHE A N 1
ATOM 1036 C CA . PHE A 1 131 ? -8.416 5.686 2.163 1.00 95.62 131 PHE A CA 1
ATOM 1037 C C . PHE A 1 131 ? -9.417 5.354 3.280 1.00 95.62 131 PHE A C 1
ATOM 1039 O O . PHE A 1 131 ? -9.037 4.826 4.321 1.00 95.62 131 PHE A O 1
ATOM 1046 N N . SER A 1 132 ? -10.709 5.653 3.093 1.00 96.62 132 SER A N 1
ATOM 1047 C CA . SER A 1 132 ? -11.735 5.268 4.070 1.00 96.62 132 SER A CA 1
ATOM 1048 C C . SER A 1 132 ? -11.803 3.746 4.237 1.00 96.62 132 SER A C 1
ATOM 1050 O O . SER A 1 132 ? -11.493 2.987 3.314 1.00 96.62 132 SER A O 1
ATOM 1052 N N . ILE A 1 133 ? -12.264 3.283 5.405 1.00 97.31 133 ILE A N 1
ATOM 1053 C CA . ILE A 1 133 ? -12.376 1.847 5.715 1.00 97.31 133 ILE A CA 1
ATOM 1054 C C . ILE A 1 133 ? -13.167 1.110 4.634 1.00 97.31 133 ILE A C 1
ATOM 1056 O O . ILE A 1 133 ? -12.733 0.063 4.164 1.00 97.31 133 ILE A O 1
ATOM 1060 N N . LYS A 1 134 ? -14.294 1.678 4.191 1.00 97.00 134 LYS A N 1
ATOM 1061 C CA . LYS A 1 134 ? -15.133 1.096 3.140 1.00 97.00 134 LYS A CA 1
ATOM 1062 C C . LYS A 1 134 ? -14.377 0.924 1.829 1.00 97.00 134 LYS A C 1
ATOM 1064 O O . LYS A 1 134 ? -14.440 -0.140 1.212 1.00 97.00 134 LYS A O 1
ATOM 1069 N N . THR A 1 135 ? -13.669 1.965 1.403 1.00 96.81 135 THR A N 1
ATOM 1070 C CA . THR A 1 135 ? -12.891 1.944 0.166 1.00 96.81 135 THR A CA 1
ATOM 1071 C C . THR A 1 135 ? -11.758 0.924 0.245 1.00 96.81 135 THR A C 1
ATOM 1073 O O . THR A 1 135 ? -11.599 0.116 -0.669 1.00 96.81 135 THR A O 1
ATOM 1076 N N . VAL A 1 136 ? -11.015 0.907 1.353 1.00 96.88 136 VAL A N 1
ATOM 1077 C CA . VAL A 1 136 ? -9.902 -0.027 1.562 1.00 96.88 136 VAL A CA 1
ATOM 1078 C C . VAL A 1 136 ? -10.390 -1.473 1.636 1.00 96.88 136 VAL A C 1
ATOM 1080 O O . VAL A 1 136 ? -9.835 -2.337 0.961 1.00 96.88 136 VAL A O 1
ATOM 1083 N N . TRP A 1 137 ? -11.468 -1.732 2.379 1.00 97.25 137 TRP A N 1
ATOM 1084 C CA . TRP A 1 137 ? -12.078 -3.056 2.494 1.00 97.25 137 TRP A CA 1
ATOM 1085 C C . TRP A 1 137 ? -12.487 -3.623 1.134 1.00 97.25 137 TRP A C 1
ATOM 1087 O O . TRP A 1 137 ? -12.186 -4.769 0.815 1.00 97.25 137 TRP A O 1
ATOM 1097 N N . ASN A 1 138 ? -13.152 -2.809 0.311 1.00 95.94 138 ASN A N 1
ATOM 1098 C CA . ASN A 1 138 ? -13.631 -3.237 -1.003 1.00 95.94 138 ASN A CA 1
ATOM 1099 C C . ASN A 1 138 ? -12.513 -3.294 -2.057 1.00 95.94 138 ASN A C 1
ATOM 1101 O O . ASN A 1 138 ? -12.671 -3.954 -3.080 1.00 95.94 138 ASN A O 1
ATOM 1105 N N . GLY A 1 139 ? -11.400 -2.591 -1.833 1.00 96.31 139 GLY A N 1
ATOM 1106 C CA . GLY A 1 139 ? -10.272 -2.538 -2.758 1.00 96.31 139 GLY A CA 1
ATOM 1107 C C . GLY A 1 139 ? -9.244 -3.653 -2.567 1.00 96.31 139 GLY A C 1
ATOM 1108 O O . GLY A 1 139 ? -8.419 -3.851 -3.453 1.00 96.31 139 GLY A O 1
ATOM 1109 N N . LEU A 1 140 ? -9.268 -4.387 -1.454 1.00 96.06 140 LEU A N 1
ATOM 1110 C CA . LEU A 1 140 ? -8.252 -5.386 -1.109 1.00 96.06 140 LEU A CA 1
ATOM 1111 C C . LEU A 1 140 ? -8.789 -6.814 -1.175 1.00 96.06 140 LEU A C 1
ATOM 1113 O O . LEU A 1 140 ? -8.794 -7.541 -0.185 1.00 96.06 140 LEU A O 1
ATOM 1117 N N . ASP A 1 141 ? -9.218 -7.244 -2.357 1.00 95.00 141 ASP A N 1
ATOM 1118 C CA . ASP A 1 141 ? -9.481 -8.662 -2.576 1.00 95.00 141 ASP A CA 1
ATOM 1119 C C . ASP A 1 141 ? -8.176 -9.488 -2.537 1.00 95.00 141 ASP A C 1
ATOM 1121 O O . ASP A 1 141 ? -7.057 -8.980 -2.724 1.00 95.00 141 ASP A O 1
ATOM 1125 N N . LYS A 1 142 ? -8.310 -10.792 -2.269 1.00 94.88 142 LYS A N 1
ATOM 1126 C CA . LYS A 1 142 ? -7.159 -11.686 -2.088 1.00 94.88 142 LYS A CA 1
ATOM 1127 C C . LYS A 1 142 ? -6.295 -11.772 -3.342 1.00 94.88 142 LYS A C 1
ATOM 1129 O O . LYS A 1 142 ? -5.070 -11.787 -3.221 1.00 94.88 142 LYS A O 1
ATOM 1134 N N . SER A 1 143 ? -6.914 -11.837 -4.521 1.00 94.31 143 SER A N 1
ATOM 1135 C CA . SER A 1 143 ? -6.200 -11.991 -5.792 1.00 94.31 143 SER A CA 1
ATOM 1136 C C . SER A 1 143 ? -5.333 -10.769 -6.087 1.00 94.31 143 SER A C 1
ATOM 1138 O O . SER A 1 143 ? -4.157 -10.901 -6.425 1.00 94.31 143 SER A O 1
ATOM 1140 N N . TYR A 1 144 ? -5.888 -9.583 -5.837 1.00 96.44 144 TYR A N 1
ATOM 1141 C CA . TYR A 1 144 ? -5.214 -8.310 -5.989 1.00 96.44 144 TYR A CA 1
ATOM 1142 C C . TYR A 1 144 ? -4.049 -8.173 -5.008 1.00 96.44 144 TYR A C 1
ATOM 1144 O O . TYR A 1 144 ? -2.896 -8.055 -5.420 1.00 96.44 144 TYR A O 1
ATOM 1152 N N . SER A 1 145 ? -4.327 -8.254 -3.707 1.00 95.94 145 SER A N 1
ATOM 1153 C CA . SER A 1 145 ? -3.312 -8.061 -2.662 1.00 95.94 145 SER A CA 1
ATOM 1154 C C . SER A 1 145 ? -2.179 -9.093 -2.724 1.00 95.94 145 SER A C 1
ATOM 1156 O O . SER A 1 145 ? -1.034 -8.764 -2.423 1.00 95.94 145 SER A O 1
ATOM 1158 N N . SER A 1 146 ? -2.468 -10.318 -3.174 1.00 94.31 146 SER A N 1
ATOM 1159 C CA . SER A 1 146 ? -1.472 -11.384 -3.345 1.00 94.31 146 SER A CA 1
ATOM 1160 C C . SER A 1 146 ? -0.549 -11.201 -4.550 1.00 94.31 146 SER A C 1
ATOM 1162 O O . SER A 1 146 ? 0.476 -11.875 -4.622 1.00 94.31 146 SER A O 1
ATOM 1164 N N . SER A 1 147 ? -0.902 -10.331 -5.501 1.00 94.50 147 SER A N 1
ATOM 1165 C CA . SER A 1 147 ? -0.105 -10.099 -6.715 1.00 94.50 147 SER A CA 1
ATOM 1166 C C . SER A 1 147 ? 1.169 -9.283 -6.462 1.00 94.50 147 SER A C 1
ATOM 1168 O O . SER A 1 147 ? 2.078 -9.265 -7.295 1.00 94.50 147 SER A O 1
ATOM 1170 N N . PHE A 1 148 ? 1.257 -8.631 -5.301 1.00 95.25 148 PHE A N 1
ATOM 1171 C CA . PHE A 1 148 ? 2.397 -7.824 -4.898 1.00 95.25 148 PHE A CA 1
ATOM 1172 C C . PHE A 1 148 ? 3.414 -8.680 -4.138 1.00 95.25 148 PHE A C 1
ATOM 1174 O O . PHE A 1 148 ? 3.101 -9.282 -3.114 1.00 95.25 148 PHE A O 1
ATOM 1181 N N . ALA A 1 149 ? 4.661 -8.690 -4.610 1.00 94.12 149 ALA A N 1
ATOM 1182 C CA . ALA A 1 149 ? 5.778 -9.308 -3.888 1.00 94.12 149 ALA A CA 1
ATOM 1183 C C . ALA A 1 149 ? 6.361 -8.383 -2.804 1.00 94.12 149 ALA A C 1
ATOM 1185 O O . ALA A 1 149 ? 6.987 -8.842 -1.846 1.00 94.12 149 ALA A O 1
ATOM 1186 N N . SER A 1 150 ? 6.184 -7.072 -2.966 1.00 95.12 150 SER A N 1
ATOM 1187 C CA . SER A 1 150 ? 6.801 -6.049 -2.129 1.00 95.12 150 SER A CA 1
ATOM 1188 C C . SER A 1 150 ? 6.087 -4.701 -2.246 1.00 95.12 150 SER A C 1
ATOM 1190 O O . SER A 1 150 ? 5.331 -4.463 -3.188 1.00 95.12 150 SER A O 1
ATOM 1192 N N . TYR A 1 151 ? 6.367 -3.808 -1.299 1.00 94.12 151 TYR A N 1
ATOM 1193 C CA . TYR A 1 151 ? 5.996 -2.391 -1.328 1.00 94.12 151 TYR A CA 1
ATOM 1194 C C . TYR A 1 151 ? 7.230 -1.515 -1.073 1.00 94.12 151 TYR A C 1
ATOM 1196 O O . TYR A 1 151 ? 8.254 -1.989 -0.568 1.00 94.12 151 TYR A O 1
ATOM 1204 N N . ALA A 1 152 ? 7.152 -0.244 -1.465 1.00 93.19 152 ALA A N 1
ATOM 1205 C CA . ALA A 1 152 ? 8.242 0.714 -1.311 1.00 93.19 152 ALA A CA 1
ATOM 1206 C C . ALA A 1 152 ? 8.036 1.620 -0.087 1.00 93.19 152 ALA A C 1
ATOM 1208 O O . ALA A 1 152 ? 7.067 2.373 -0.004 1.00 93.19 152 ALA A O 1
ATOM 1209 N N . ASP A 1 153 ? 8.991 1.613 0.839 1.00 90.44 153 ASP A N 1
ATOM 1210 C CA . ASP A 1 153 ? 9.074 2.612 1.901 1.00 90.44 153 ASP A CA 1
ATOM 1211 C C . ASP A 1 153 ? 9.962 3.767 1.465 1.00 90.44 153 ASP A C 1
ATOM 1213 O O . ASP A 1 153 ? 11.188 3.671 1.520 1.00 90.44 153 ASP A O 1
ATOM 1217 N N . ARG A 1 154 ? 9.350 4.871 1.032 1.00 90.62 154 ARG A N 1
ATOM 1218 C CA . ARG A 1 154 ? 10.081 6.087 0.672 1.00 90.62 154 ARG A CA 1
ATOM 1219 C C . ARG A 1 154 ? 10.896 6.611 1.856 1.00 90.62 154 ARG A C 1
ATOM 1221 O O . ARG A 1 154 ? 10.442 6.558 2.999 1.00 90.62 154 ARG A O 1
ATOM 1228 N N . LEU A 1 155 ? 12.094 7.118 1.579 1.00 87.75 155 LEU A N 1
ATOM 1229 C CA . LEU A 1 155 ? 13.001 7.671 2.588 1.00 87.75 155 LEU A CA 1
ATOM 1230 C C . LEU A 1 155 ? 12.859 9.198 2.695 1.00 87.75 155 LEU A C 1
ATOM 1232 O O . LEU A 1 155 ? 12.436 9.843 1.735 1.00 87.75 155 LEU A O 1
ATOM 1236 N N . LYS A 1 156 ? 13.220 9.794 3.844 1.00 82.50 156 LYS A N 1
ATOM 1237 C CA . LYS A 1 156 ? 13.144 11.264 4.032 1.00 82.50 156 LYS A CA 1
ATOM 1238 C C . LYS A 1 156 ? 14.153 12.027 3.176 1.00 82.50 156 LYS A C 1
ATOM 1240 O O . LYS A 1 156 ? 13.886 13.162 2.803 1.00 82.50 156 LYS A O 1
ATOM 1245 N N . THR A 1 157 ? 15.310 11.428 2.904 1.00 76.88 157 THR A N 1
ATOM 1246 C CA . THR A 1 157 ? 16.370 12.045 2.098 1.00 76.88 157 THR A CA 1
ATOM 1247 C C . THR A 1 157 ? 16.036 11.931 0.613 1.00 76.88 157 THR A C 1
ATOM 1249 O O . THR A 1 157 ? 15.624 12.911 0.005 1.00 76.88 157 THR A O 1
ATOM 1252 N N . THR A 1 158 ? 16.163 10.731 0.045 1.00 76.25 158 THR A N 1
ATOM 1253 C CA . THR A 1 158 ? 15.830 10.370 -1.341 1.00 76.25 158 THR A CA 1
ATOM 1254 C C . THR A 1 158 ? 15.764 8.843 -1.466 1.00 76.25 158 THR A C 1
ATOM 1256 O O . THR A 1 158 ? 16.394 8.120 -0.694 1.00 76.25 158 THR A O 1
ATOM 1259 N N . GLY A 1 159 ? 15.009 8.335 -2.444 1.00 87.25 159 GLY A N 1
ATOM 1260 C CA . GLY A 1 159 ? 14.891 6.898 -2.702 1.00 87.25 159 GLY A CA 1
ATOM 1261 C C . GLY A 1 159 ? 13.890 6.176 -1.806 1.00 87.25 159 GLY A C 1
ATOM 1262 O O . GLY A 1 159 ? 12.950 6.768 -1.270 1.00 87.25 159 GLY A O 1
ATOM 1263 N N . TYR A 1 160 ? 14.054 4.861 -1.709 1.00 91.88 160 TYR A N 1
ATOM 1264 C CA . TYR A 1 160 ? 13.143 3.986 -0.985 1.00 91.88 160 TYR A CA 1
ATOM 1265 C C . TYR A 1 160 ? 13.868 2.736 -0.479 1.00 91.88 160 TYR A C 1
ATOM 1267 O O . TYR A 1 160 ? 14.903 2.345 -1.014 1.00 91.88 160 TYR A O 1
ATOM 1275 N N . THR A 1 161 ? 13.285 2.080 0.519 1.00 89.31 161 THR A N 1
ATOM 1276 C CA . THR A 1 161 ? 13.623 0.710 0.905 1.00 89.31 161 THR A CA 1
ATOM 1277 C C . THR A 1 161 ? 12.526 -0.230 0.428 1.00 89.31 161 THR A C 1
ATOM 1279 O O . THR A 1 161 ? 11.340 0.031 0.626 1.00 89.31 161 THR A O 1
ATOM 1282 N N . LEU A 1 162 ? 12.912 -1.343 -0.192 1.00 90.62 162 LEU A N 1
ATOM 1283 C CA . LEU A 1 162 ? 11.975 -2.387 -0.588 1.00 90.62 162 LEU A CA 1
ATOM 1284 C C . LEU A 1 162 ? 11.610 -3.251 0.629 1.00 90.62 162 LEU A C 1
ATOM 1286 O O . LEU A 1 162 ? 12.492 -3.766 1.317 1.00 90.62 162 LEU A O 1
ATOM 1290 N N . ARG A 1 163 ? 10.317 -3.449 0.881 1.00 90.25 163 ARG A N 1
ATOM 1291 C CA . ARG A 1 163 ? 9.819 -4.356 1.920 1.00 90.25 163 ARG A CA 1
ATOM 1292 C C . ARG A 1 163 ? 9.059 -5.502 1.280 1.00 90.25 163 ARG A C 1
ATOM 1294 O O . ARG A 1 163 ? 8.129 -5.270 0.513 1.00 90.25 163 ARG A O 1
ATOM 1301 N N . ALA A 1 164 ? 9.445 -6.732 1.602 1.00 93.00 164 ALA A N 1
ATOM 1302 C CA . ALA A 1 164 ? 8.721 -7.913 1.150 1.00 93.00 164 ALA A CA 1
ATOM 1303 C C . ALA A 1 164 ? 7.319 -7.966 1.776 1.00 93.00 164 ALA A C 1
ATOM 1305 O O . ALA A 1 164 ? 7.129 -7.592 2.936 1.00 93.00 164 ALA A O 1
ATOM 1306 N N . ILE A 1 165 ? 6.354 -8.453 1.002 1.00 95.19 165 ILE A N 1
ATOM 1307 C CA . ILE A 1 165 ? 5.010 -8.765 1.483 1.00 95.19 165 ILE A CA 1
ATOM 1308 C C . ILE A 1 165 ? 4.990 -10.233 1.887 1.00 95.19 165 ILE A C 1
ATOM 1310 O O . ILE A 1 165 ? 5.338 -11.112 1.097 1.00 95.19 165 ILE A O 1
ATOM 1314 N N . THR A 1 166 ? 4.560 -10.507 3.116 1.00 95.00 166 THR A N 1
ATOM 1315 C CA . THR A 1 166 ? 4.344 -11.884 3.562 1.00 95.00 166 THR A CA 1
ATOM 1316 C C . THR A 1 166 ? 2.958 -12.314 3.118 1.00 95.00 166 THR A C 1
ATOM 1318 O O . THR A 1 166 ? 1.958 -11.725 3.529 1.00 95.00 166 THR A O 1
ATOM 1321 N N . ASN A 1 167 ? 2.893 -13.348 2.287 1.00 93.38 167 ASN A N 1
ATOM 1322 C CA . ASN A 1 167 ? 1.652 -13.845 1.713 1.00 93.38 167 ASN A CA 1
ATOM 1323 C C . ASN A 1 167 ? 1.515 -15.356 1.955 1.00 93.38 167 ASN A C 1
ATOM 1325 O O . ASN A 1 167 ? 2.425 -16.119 1.637 1.00 93.38 167 ASN A O 1
ATOM 1329 N N . SER A 1 168 ? 0.380 -15.777 2.509 1.00 93.31 168 SER A N 1
ATOM 1330 C CA . SER A 1 168 ? -0.032 -17.179 2.664 1.00 93.31 168 SER A CA 1
ATOM 1331 C C . SER A 1 168 ? -1.421 -17.394 2.053 1.00 93.31 168 SER A C 1
ATOM 1333 O O . SER A 1 168 ? -2.025 -16.454 1.542 1.00 93.31 168 SER A O 1
ATOM 1335 N N . SER A 1 169 ? -1.974 -18.607 2.101 1.00 90.50 169 SER A N 1
ATOM 1336 C CA . SER A 1 169 ? -3.320 -18.875 1.565 1.00 90.50 169 SER A CA 1
ATOM 1337 C C . SER A 1 169 ? -4.407 -17.986 2.187 1.00 90.50 169 SER A C 1
ATOM 1339 O O . SER A 1 169 ? -5.275 -17.501 1.468 1.00 90.50 169 SER A O 1
ATOM 1341 N N . THR A 1 170 ? -4.324 -17.697 3.487 1.00 94.62 170 THR A N 1
ATOM 1342 C CA . THR A 1 170 ? -5.366 -16.972 4.239 1.00 94.62 170 THR A CA 1
ATOM 1343 C C . THR A 1 170 ? -4.946 -15.581 4.702 1.00 94.62 170 THR A C 1
ATOM 1345 O O . THR A 1 170 ? -5.766 -14.840 5.236 1.00 94.62 170 THR A O 1
ATOM 1348 N N . GLN A 1 171 ? -3.688 -15.185 4.495 1.00 96.38 171 GLN A N 1
ATOM 1349 C CA . GLN A 1 171 ? -3.157 -13.947 5.063 1.00 96.38 171 GLN A CA 1
ATOM 1350 C C . GLN A 1 171 ? -2.294 -13.173 4.067 1.00 96.38 171 GLN A C 1
ATOM 1352 O O . GLN A 1 171 ? -1.531 -13.760 3.303 1.00 96.38 171 GLN A O 1
ATOM 1357 N N . VAL A 1 172 ? -2.398 -11.843 4.092 1.00 97.19 172 VAL A N 1
ATOM 1358 C CA . VAL A 1 172 ? -1.434 -10.932 3.454 1.00 97.19 172 VAL A CA 1
ATOM 1359 C C . VAL A 1 172 ? -1.005 -9.893 4.477 1.00 97.19 172 VAL A C 1
ATOM 1361 O O . VAL A 1 172 ? -1.834 -9.131 4.964 1.00 97.19 172 VAL A O 1
ATOM 1364 N N . GLN A 1 173 ? 0.282 -9.839 4.801 1.00 95.75 173 GLN A N 1
ATOM 1365 C CA . GLN A 1 173 ? 0.857 -8.806 5.653 1.00 95.75 173 GLN A CA 1
ATOM 1366 C C . GLN A 1 173 ? 1.682 -7.841 4.805 1.00 95.75 173 GLN A C 1
ATOM 1368 O O . GLN A 1 173 ? 2.628 -8.244 4.128 1.00 95.75 173 GLN A O 1
ATOM 1373 N N . PHE A 1 174 ? 1.330 -6.563 4.869 1.00 92.88 174 PHE A N 1
ATOM 1374 C CA . PHE A 1 174 ? 1.920 -5.507 4.057 1.00 92.88 174 PHE A CA 1
ATOM 1375 C C . PHE A 1 174 ? 1.924 -4.193 4.833 1.00 92.88 174 PHE A C 1
ATOM 1377 O O . PHE A 1 174 ? 1.158 -4.035 5.780 1.00 92.88 174 PHE A O 1
ATOM 1384 N N . GLY A 1 175 ? 2.739 -3.243 4.380 1.00 84.75 175 GLY A N 1
ATOM 1385 C CA . GLY A 1 175 ? 2.705 -1.868 4.860 1.00 84.75 175 GLY A CA 1
ATOM 1386 C C . GLY A 1 175 ? 3.210 -1.689 6.291 1.00 84.75 175 GLY A C 1
ATOM 1387 O O . GLY A 1 175 ? 2.774 -2.367 7.215 1.00 84.75 175 GLY A O 1
ATOM 1388 N N . SER A 1 176 ? 4.091 -0.714 6.484 1.00 84.38 176 SER A N 1
ATOM 1389 C CA . SER A 1 176 ? 4.482 -0.218 7.806 1.00 84.38 176 SER A CA 1
ATOM 1390 C C . SER A 1 176 ? 4.208 1.281 7.839 1.00 84.38 176 SER A C 1
ATOM 1392 O O . SER A 1 176 ? 5.104 2.096 7.642 1.00 84.38 176 SER A O 1
ATOM 1394 N N . TYR A 1 177 ? 2.942 1.649 8.018 1.00 86.12 177 TYR A N 1
ATOM 1395 C CA . TYR A 1 177 ? 2.457 3.025 7.903 1.00 86.12 177 TYR A CA 1
ATOM 1396 C C . TYR A 1 177 ? 2.382 3.684 9.275 1.00 86.12 177 TYR A C 1
ATOM 1398 O O . TYR A 1 177 ? 1.304 4.035 9.750 1.00 86.12 177 TYR A O 1
ATOM 1406 N N . PHE A 1 178 ? 3.518 3.773 9.956 1.00 82.38 178 PHE A N 1
ATOM 1407 C CA . PHE A 1 178 ? 3.571 4.345 11.295 1.00 82.38 178 PHE A CA 1
ATOM 1408 C C . PHE A 1 178 ? 3.626 5.872 11.258 1.00 82.38 178 PHE A C 1
ATOM 1410 O O . PHE A 1 178 ? 4.144 6.483 10.319 1.00 82.38 178 PHE A O 1
ATOM 1417 N N . ASP A 1 179 ? 3.091 6.470 12.319 1.00 77.12 179 ASP A N 1
ATOM 1418 C CA . ASP A 1 179 ? 3.191 7.906 12.559 1.00 77.12 179 ASP A CA 1
ATOM 1419 C C . ASP A 1 179 ? 4.628 8.306 12.887 1.00 77.12 179 ASP A C 1
ATOM 1421 O O . ASP A 1 179 ? 5.123 9.316 12.402 1.00 77.12 179 ASP A O 1
ATOM 1425 N N . ASN A 1 180 ? 5.316 7.453 13.644 1.00 75.00 180 ASN A N 1
ATOM 1426 C CA . ASN A 1 180 ? 6.738 7.528 13.908 1.00 75.00 180 ASN A CA 1
ATOM 1427 C C . ASN A 1 180 ? 7.323 6.116 13.807 1.00 75.00 180 ASN A C 1
ATOM 1429 O O . ASN A 1 180 ? 6.703 5.146 14.228 1.00 75.00 180 ASN A O 1
ATOM 1433 N N . LEU A 1 181 ? 8.519 5.974 13.239 1.00 73.00 181 LEU A N 1
ATOM 1434 C CA . LEU A 1 181 ? 9.180 4.671 13.137 1.00 73.00 181 LEU A CA 1
ATOM 1435 C C . LEU A 1 181 ? 10.635 4.754 13.602 1.00 73.00 181 LEU A C 1
ATOM 1437 O O . LEU A 1 181 ? 11.570 4.604 12.812 1.00 73.00 181 LEU A O 1
ATOM 1441 N N . GLY A 1 182 ? 10.811 5.025 14.899 1.00 67.94 182 GLY A N 1
ATOM 1442 C CA . GLY A 1 182 ? 12.112 5.058 15.574 1.00 67.94 182 GLY A CA 1
ATOM 1443 C C . GLY A 1 182 ? 13.199 5.837 14.814 1.00 67.94 182 GLY A C 1
ATOM 1444 O O . GLY A 1 182 ? 12.948 6.905 14.259 1.00 67.94 182 GLY A O 1
ATOM 1445 N N . ASN A 1 183 ? 14.411 5.266 14.768 1.00 62.34 183 ASN A N 1
ATOM 1446 C CA . ASN A 1 183 ? 15.596 5.826 14.094 1.00 62.34 183 ASN A CA 1
ATOM 1447 C C . ASN A 1 183 ? 15.662 5.523 12.582 1.00 62.34 183 ASN A C 1
ATOM 1449 O O . ASN A 1 183 ? 16.718 5.688 11.968 1.00 62.34 183 ASN A O 1
ATOM 1453 N N . LEU A 1 184 ? 14.584 5.028 11.964 1.00 70.69 184 LEU A N 1
ATOM 1454 C CA . LEU A 1 184 ? 14.603 4.713 10.537 1.00 70.69 184 LEU A CA 1
ATOM 1455 C C . LEU A 1 184 ? 14.415 5.983 9.697 1.00 70.69 184 LEU A C 1
ATOM 1457 O O . LEU A 1 184 ? 13.563 6.825 9.973 1.00 70.69 184 LEU A O 1
ATOM 1461 N N . ASN A 1 185 ? 15.180 6.099 8.609 1.00 76.62 185 ASN A N 1
ATOM 1462 C CA . ASN A 1 185 ? 15.104 7.222 7.667 1.00 76.62 185 ASN A CA 1
ATOM 1463 C C . ASN A 1 185 ? 13.878 7.138 6.729 1.00 76.62 185 ASN A C 1
ATOM 1465 O O . ASN A 1 185 ? 13.967 7.467 5.550 1.00 76.62 185 ASN A O 1
ATOM 1469 N N . GLN A 1 186 ? 12.735 6.652 7.214 1.00 79.31 186 GLN A N 1
ATOM 1470 C CA . GLN A 1 186 ? 11.521 6.481 6.414 1.00 79.31 186 GLN A CA 1
ATOM 1471 C C . GLN A 1 186 ? 10.654 7.742 6.431 1.00 79.31 186 GLN A C 1
ATOM 1473 O O . GLN A 1 186 ? 10.615 8.476 7.419 1.00 79.31 186 GLN A O 1
ATOM 1478 N N . TYR A 1 187 ? 9.950 7.997 5.331 1.00 77.12 187 TYR A N 1
ATOM 1479 C CA . TYR A 1 187 ? 8.924 9.028 5.267 1.00 77.12 187 TYR A CA 1
ATOM 1480 C C . TYR A 1 187 ? 7.739 8.605 6.146 1.00 77.12 187 TYR A C 1
ATOM 1482 O O . TYR A 1 187 ? 7.120 7.568 5.904 1.00 77.12 187 TYR A O 1
ATOM 1490 N N . ILE A 1 188 ? 7.471 9.394 7.186 1.00 72.00 188 ILE A N 1
ATOM 1491 C CA . ILE A 1 188 ? 6.479 9.106 8.231 1.00 72.00 188 ILE A CA 1
ATOM 1492 C C . ILE A 1 188 ? 5.131 9.792 7.950 1.00 72.00 188 ILE A C 1
ATOM 1494 O O . ILE A 1 188 ? 5.033 10.617 7.042 1.00 72.00 188 ILE A O 1
ATOM 1498 N N . SER A 1 189 ? 4.094 9.437 8.720 1.00 68.06 189 SER A N 1
ATOM 1499 C CA . SER A 1 189 ? 2.731 10.012 8.638 1.00 68.06 189 SER A CA 1
ATOM 1500 C C . SER A 1 189 ? 1.984 9.728 7.329 1.00 68.06 189 SER A C 1
ATOM 1502 O O . SER A 1 189 ? 1.120 10.485 6.890 1.00 68.06 189 SER A O 1
ATOM 1504 N N . LYS A 1 190 ? 2.306 8.599 6.697 1.00 77.31 190 LYS A N 1
ATOM 1505 C CA . LYS A 1 190 ? 1.702 8.134 5.447 1.00 77.31 190 LYS A CA 1
ATOM 1506 C C . LYS A 1 190 ? 0.652 7.046 5.703 1.00 77.31 190 LYS A C 1
ATOM 1508 O O . LYS A 1 190 ? 0.810 5.908 5.273 1.00 77.31 190 LYS A O 1
ATOM 1513 N N . PHE A 1 191 ? -0.412 7.369 6.438 1.00 83.81 191 PHE A N 1
ATOM 1514 C CA . PHE A 1 191 ? -1.429 6.377 6.813 1.00 83.81 191 PHE A CA 1
ATOM 1515 C C . PHE A 1 191 ? -2.105 5.734 5.605 1.00 83.81 191 PHE A C 1
ATOM 1517 O O . PHE A 1 191 ? -2.368 6.398 4.604 1.00 83.81 191 PHE A O 1
ATOM 1524 N N . PHE A 1 192 ? -2.425 4.449 5.734 1.00 91.50 192 PHE A N 1
ATOM 1525 C CA . PHE A 1 192 ? -3.183 3.717 4.724 1.00 91.50 192 PHE A CA 1
ATOM 1526 C C . PHE A 1 192 ? -4.684 3.660 5.022 1.00 91.50 192 PHE A C 1
ATOM 1528 O O . PHE A 1 192 ? -5.481 3.577 4.097 1.00 91.50 192 PHE A O 1
ATOM 1535 N N . ILE A 1 193 ? -5.073 3.752 6.296 1.00 95.25 193 ILE A N 1
ATOM 1536 C CA . ILE A 1 193 ? -6.427 4.085 6.744 1.00 95.25 193 ILE A CA 1
ATOM 1537 C C . ILE A 1 193 ? -6.298 5.254 7.743 1.00 95.25 193 ILE A C 1
ATOM 1539 O O . ILE A 1 193 ? -5.433 5.185 8.623 1.00 95.25 193 ILE A O 1
ATOM 1543 N N . PRO A 1 194 ? -7.101 6.333 7.634 1.00 94.00 194 PRO A N 1
ATOM 1544 C CA . PRO A 1 194 ? -7.018 7.497 8.519 1.00 94.00 194 PRO A CA 1
ATOM 1545 C C . PRO A 1 194 ? -7.011 7.141 10.011 1.00 94.00 194 PRO A C 1
ATOM 1547 O O . PRO A 1 194 ? -7.734 6.245 10.446 1.00 94.00 194 PRO A O 1
ATOM 1550 N N . ALA A 1 195 ? -6.185 7.840 10.796 1.00 93.12 195 ALA A N 1
ATOM 1551 C CA . ALA A 1 195 ? -6.013 7.637 12.243 1.00 93.12 195 ALA A CA 1
ATOM 1552 C C . ALA A 1 195 ? -5.606 6.216 12.686 1.00 93.12 195 ALA A C 1
ATOM 1554 O O . ALA A 1 195 ? -5.614 5.909 13.876 1.00 93.12 195 ALA A O 1
ATOM 1555 N N . LEU A 1 196 ? -5.224 5.345 11.751 1.00 94.44 196 LEU A N 1
ATOM 1556 C CA . LEU A 1 196 ? -4.796 3.980 12.030 1.00 94.44 196 LEU A CA 1
ATOM 1557 C C . LEU A 1 196 ? -3.357 3.780 11.538 1.00 94.44 196 LEU A C 1
ATOM 1559 O O . LEU A 1 196 ? -3.130 3.095 10.537 1.00 94.44 196 LEU A O 1
ATOM 1563 N N . PRO A 1 197 ? -2.352 4.364 12.219 1.00 91.62 197 PRO A N 1
ATOM 1564 C CA . PRO A 1 197 ? -0.963 4.025 11.941 1.00 91.62 197 PRO A CA 1
ATOM 1565 C C . PRO A 1 197 ? -0.727 2.538 12.176 1.00 91.62 197 PRO A C 1
ATOM 1567 O O . PRO A 1 197 ? -1.422 1.938 12.992 1.00 91.62 197 PRO A O 1
ATOM 1570 N N . GLY A 1 198 ? 0.267 1.955 11.515 1.00 90.62 198 GLY A N 1
ATOM 1571 C CA . GLY A 1 198 ? 0.779 0.650 11.916 1.00 90.62 198 GLY A CA 1
ATOM 1572 C C . GLY A 1 198 ? 1.126 -0.308 10.792 1.00 90.62 198 GLY A C 1
ATOM 1573 O O . GLY A 1 198 ? 1.183 0.052 9.613 1.00 90.62 198 GLY A O 1
ATOM 1574 N N . LYS A 1 199 ? 1.346 -1.564 11.191 1.00 91.62 199 LYS A N 1
ATOM 1575 C CA . LYS A 1 199 ? 1.582 -2.688 10.282 1.00 91.62 199 LYS A CA 1
ATOM 1576 C C . LYS A 1 199 ? 0.279 -3.408 9.962 1.00 91.62 199 LYS A C 1
ATOM 1578 O O . LYS A 1 199 ? -0.410 -3.848 10.883 1.00 91.62 199 LYS A O 1
ATOM 1583 N N . TYR A 1 200 ? -0.032 -3.57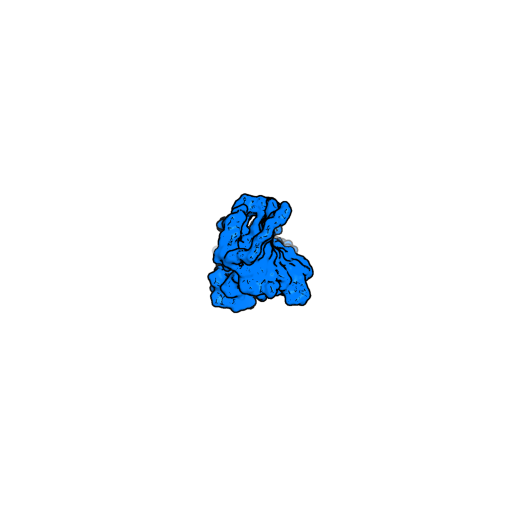7 8.679 1.00 95.50 200 TYR A N 1
ATOM 1584 C CA . TYR A 1 200 ? -1.323 -4.105 8.237 1.00 95.50 200 TYR A CA 1
ATOM 1585 C C . TYR A 1 200 ? -1.248 -5.596 7.925 1.00 95.50 200 TYR A C 1
ATOM 1587 O O . TYR A 1 200 ? -0.271 -6.116 7.387 1.00 95.50 200 TYR A O 1
ATOM 1595 N N . THR A 1 201 ? -2.303 -6.313 8.286 1.00 97.44 201 THR A N 1
ATOM 1596 C CA . THR A 1 201 ? -2.483 -7.732 7.997 1.00 97.44 201 THR A CA 1
ATOM 1597 C C . THR A 1 201 ? -3.930 -7.984 7.601 1.00 97.44 201 THR A C 1
ATOM 1599 O O . THR A 1 201 ? -4.846 -7.760 8.384 1.00 97.44 201 THR A O 1
ATOM 1602 N N . LEU A 1 202 ? -4.129 -8.479 6.389 1.00 98.12 202 LEU A N 1
ATOM 1603 C CA . LEU A 1 202 ? -5.419 -8.888 5.848 1.00 98.12 202 LEU A CA 1
ATOM 1604 C C . LEU A 1 202 ? -5.611 -10.367 6.135 1.00 98.12 202 LEU A C 1
ATOM 1606 O O . LEU A 1 202 ? -4.716 -11.161 5.837 1.00 98.12 202 LEU A O 1
ATOM 1610 N N . ILE A 1 203 ? -6.763 -10.717 6.695 1.00 98.38 203 ILE A N 1
ATOM 1611 C CA . ILE A 1 203 ? -7.188 -12.098 6.915 1.00 98.38 203 ILE A CA 1
ATOM 1612 C C . ILE A 1 203 ? -8.364 -12.383 5.995 1.00 98.38 203 ILE A C 1
ATOM 1614 O O . ILE A 1 203 ? -9.314 -11.602 5.941 1.00 98.38 203 ILE A O 1
ATOM 1618 N N . TYR A 1 204 ? -8.280 -13.498 5.283 1.00 97.88 204 TYR A N 1
ATOM 1619 C CA . TYR A 1 204 ? -9.260 -13.928 4.301 1.00 97.88 204 TYR A CA 1
ATOM 1620 C C . TYR A 1 204 ? -9.862 -15.271 4.688 1.00 97.88 204 TYR A C 1
ATOM 1622 O O . TYR A 1 204 ? -9.162 -16.150 5.193 1.00 97.88 204 TYR A O 1
ATOM 1630 N N . ASN A 1 205 ? -11.139 -15.428 4.362 1.00 95.31 205 ASN A N 1
ATOM 1631 C CA . ASN A 1 205 ? -11.836 -16.706 4.326 1.00 95.31 205 ASN A CA 1
ATOM 1632 C C . ASN A 1 205 ? -12.344 -16.975 2.897 1.00 95.31 205 ASN A C 1
ATOM 1634 O O . ASN A 1 205 ? -12.051 -16.216 1.969 1.00 95.31 205 ASN A O 1
ATOM 1638 N N . ASP A 1 206 ? -13.119 -18.043 2.718 1.00 91.62 206 ASP A N 1
ATOM 1639 C CA . ASP A 1 206 ? -13.620 -18.461 1.402 1.00 91.62 206 ASP A CA 1
ATOM 1640 C C . ASP A 1 206 ? -14.550 -17.428 0.735 1.00 91.62 206 ASP A C 1
ATOM 1642 O O . ASP A 1 206 ? -14.747 -17.464 -0.479 1.00 91.62 206 ASP A O 1
ATOM 1646 N N . LEU A 1 207 ? -15.110 -16.488 1.506 1.00 91.81 207 LEU A N 1
ATOM 1647 C CA . LEU A 1 207 ? -16.011 -15.438 1.020 1.00 91.81 207 LEU A CA 1
ATOM 1648 C C . LEU A 1 207 ? -15.289 -14.119 0.698 1.00 91.81 207 LEU A C 1
ATOM 1650 O O . LEU A 1 207 ? -15.896 -13.217 0.119 1.00 91.81 207 LEU A O 1
ATOM 1654 N N . GLY A 1 208 ? -14.009 -13.988 1.056 1.00 95.12 208 GLY A N 1
ATOM 1655 C CA . GLY A 1 208 ? -13.205 -12.793 0.811 1.00 95.12 208 GLY A CA 1
ATOM 1656 C C . GLY A 1 208 ? -12.531 -12.255 2.070 1.00 95.12 208 GLY A C 1
ATOM 1657 O O . GLY A 1 208 ? -12.101 -13.011 2.938 1.00 95.12 208 GLY A O 1
ATOM 1658 N N . LEU A 1 209 ? -12.362 -10.931 2.130 1.00 97.38 209 LEU A N 1
ATOM 1659 C CA . LEU A 1 209 ? -11.722 -10.263 3.263 1.00 97.38 209 LEU A CA 1
ATOM 1660 C C . LEU A 1 209 ? -12.601 -10.397 4.513 1.00 97.38 209 LEU A C 1
ATOM 1662 O O . LEU A 1 209 ? -13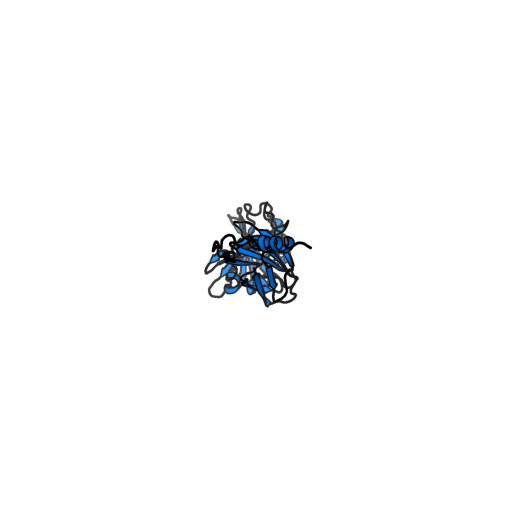.750 -9.958 4.520 1.00 97.38 209 LEU A O 1
ATOM 1666 N N . GLU A 1 210 ? -12.043 -10.989 5.564 1.00 98.00 210 GLU A N 1
ATOM 1667 C CA . GLU A 1 210 ? -12.710 -11.219 6.846 1.00 98.00 210 GLU A CA 1
ATOM 1668 C C . GLU A 1 210 ? -12.283 -10.193 7.897 1.00 98.00 210 GLU A C 1
ATOM 1670 O O . GLU A 1 210 ? -13.110 -9.734 8.684 1.00 98.00 210 GLU A O 1
ATOM 1675 N N . GLN A 1 211 ? -10.992 -9.834 7.928 1.00 98.38 211 GLN A N 1
ATOM 1676 C CA . GLN A 1 211 ? -10.446 -8.895 8.911 1.00 98.38 211 GLN A CA 1
ATOM 1677 C C . GLN A 1 211 ? -9.316 -8.050 8.326 1.00 98.38 211 GLN A C 1
ATOM 1679 O O . GLN A 1 211 ? -8.471 -8.547 7.578 1.00 98.38 211 GLN A O 1
ATOM 1684 N N . ILE A 1 212 ? -9.229 -6.799 8.779 1.00 98.44 212 ILE A N 1
ATOM 1685 C CA . ILE A 1 212 ? -8.008 -5.991 8.684 1.00 98.44 212 ILE A CA 1
ATOM 1686 C C . ILE A 1 212 ? -7.451 -5.853 10.099 1.00 98.44 212 ILE A C 1
ATOM 1688 O O . ILE A 1 212 ? -8.035 -5.170 10.938 1.00 98.44 212 ILE A O 1
ATOM 1692 N N . LYS A 1 213 ? -6.329 -6.516 10.375 1.00 98.00 213 LYS A N 1
ATOM 1693 C CA . LYS A 1 213 ? -5.581 -6.390 11.629 1.00 98.00 213 LYS A CA 1
ATOM 1694 C C . LYS A 1 213 ? -4.478 -5.358 11.458 1.00 98.00 213 LYS A C 1
ATOM 1696 O O . LYS A 1 213 ? -3.738 -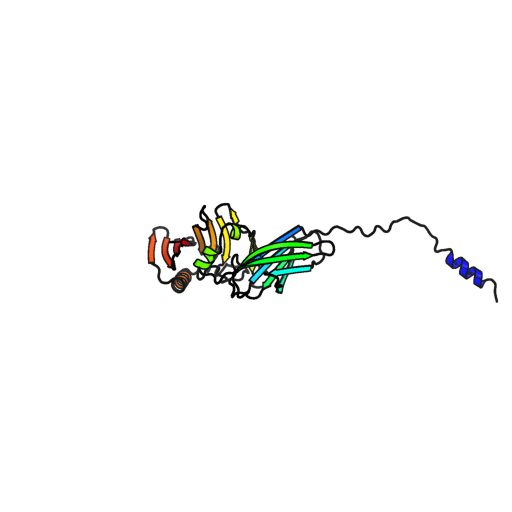5.397 10.476 1.00 98.00 213 LYS A O 1
ATOM 1701 N N . ILE A 1 214 ? -4.350 -4.464 12.424 1.00 96.38 214 ILE A N 1
ATOM 1702 C CA . ILE A 1 214 ? -3.373 -3.381 12.412 1.00 96.38 214 ILE A CA 1
ATOM 1703 C C . ILE A 1 214 ? -2.639 -3.414 13.745 1.00 96.38 214 ILE A C 1
ATOM 1705 O O . ILE A 1 214 ? -3.257 -3.265 14.797 1.00 96.38 214 ILE A O 1
ATOM 1709 N N . LEU A 1 215 ? -1.326 -3.625 13.711 1.00 94.25 215 LEU A N 1
ATOM 1710 C CA . LEU A 1 215 ? -0.473 -3.411 14.879 1.00 94.25 215 LEU A CA 1
ATOM 1711 C C . LEU A 1 215 ? -0.118 -1.924 14.914 1.00 94.25 215 LEU A C 1
ATOM 1713 O O . LEU A 1 215 ? 0.750 -1.492 14.153 1.00 94.25 215 LEU A O 1
ATOM 1717 N N . ASN A 1 216 ? -0.847 -1.150 15.721 1.00 92.38 216 ASN A N 1
ATOM 1718 C CA . ASN A 1 216 ? -0.783 0.311 15.711 1.00 92.38 216 ASN A CA 1
ATOM 1719 C C . ASN A 1 216 ? 0.435 0.858 16.448 1.00 92.38 216 ASN A C 1
ATOM 1721 O O . ASN A 1 216 ? 1.058 1.807 15.982 1.00 92.38 216 ASN A O 1
ATOM 1725 N N . GLY A 1 217 ? 0.762 0.251 17.586 1.00 87.75 217 GLY A N 1
ATOM 1726 C CA . GLY A 1 217 ? 1.875 0.665 18.423 1.00 87.75 217 GLY A CA 1
ATOM 1727 C C . GLY A 1 217 ? 2.481 -0.531 19.135 1.00 87.75 217 GLY A C 1
ATOM 1728 O O . GLY A 1 217 ? 1.774 -1.320 19.756 1.00 87.75 217 GLY A O 1
ATOM 1729 N N . GLU A 1 218 ? 3.797 -0.651 19.056 1.00 82.06 218 GLU A N 1
ATOM 1730 C CA . GLU A 1 218 ? 4.594 -1.590 19.837 1.00 82.06 218 GLU A CA 1
ATOM 1731 C C . GLU A 1 218 ? 5.829 -0.813 20.309 1.00 82.06 218 GLU A C 1
ATOM 1733 O O . GLU A 1 218 ? 6.536 -0.276 19.454 1.00 82.06 218 GLU A O 1
ATOM 1738 N N . PRO A 1 219 ? 6.115 -0.708 21.621 1.00 71.12 219 PRO A N 1
ATOM 1739 C CA . PRO A 1 219 ? 7.221 0.116 22.117 1.00 71.12 219 PRO A CA 1
ATOM 1740 C C . PRO A 1 219 ? 8.595 -0.255 21.537 1.00 71.12 219 PRO A C 1
ATOM 1742 O O . PRO A 1 219 ? 9.492 0.581 21.482 1.00 71.12 219 PRO A O 1
ATOM 1745 N N . SER A 1 220 ? 8.769 -1.499 21.085 1.00 70.62 220 SER A N 1
ATOM 1746 C CA . SER A 1 220 ? 9.982 -1.978 20.411 1.00 70.62 220 SER A CA 1
ATOM 1747 C C . SER A 1 220 ? 10.138 -1.440 18.976 1.00 70.62 220 SER A C 1
ATOM 1749 O O . SER A 1 220 ? 11.257 -1.390 18.465 1.00 70.62 220 SER A O 1
ATOM 1751 N N . VAL A 1 221 ? 9.040 -1.025 18.335 1.00 72.25 221 VAL A N 1
ATOM 1752 C CA . VAL A 1 221 ? 8.968 -0.588 16.930 1.00 72.25 221 VAL A CA 1
ATOM 1753 C C . VAL A 1 221 ? 8.764 0.928 16.823 1.00 72.25 221 VAL A C 1
ATOM 1755 O O . VAL A 1 221 ? 9.419 1.580 16.009 1.00 72.25 221 VAL A O 1
ATOM 1758 N N . ASP A 1 222 ? 7.906 1.501 17.670 1.00 74.69 222 ASP A N 1
ATOM 1759 C CA . ASP A 1 222 ? 7.654 2.940 17.786 1.00 74.69 222 ASP A CA 1
ATOM 1760 C C . ASP A 1 222 ? 7.710 3.367 19.259 1.00 74.69 222 ASP A C 1
ATOM 1762 O O . ASP A 1 222 ? 6.717 3.354 19.988 1.00 74.69 222 ASP A O 1
ATOM 1766 N N . GLN A 1 223 ? 8.902 3.779 19.696 1.00 71.25 223 GLN A N 1
ATOM 1767 C CA . GLN A 1 223 ? 9.142 4.280 21.055 1.00 71.25 223 GLN A CA 1
ATOM 1768 C C . GLN A 1 223 ? 8.422 5.604 21.349 1.00 71.25 223 GLN A C 1
ATOM 1770 O O . GLN A 1 223 ? 8.307 6.001 22.506 1.00 71.25 223 GLN A O 1
ATOM 1775 N N . SER A 1 224 ? 7.946 6.295 20.314 1.00 79.62 224 SER A N 1
ATOM 1776 C CA . SER A 1 224 ? 7.245 7.576 20.412 1.00 79.62 224 SER A CA 1
ATOM 1777 C C . SER A 1 224 ? 5.733 7.447 20.236 1.00 79.62 224 SER A C 1
ATOM 1779 O O . SER A 1 224 ? 5.047 8.459 20.089 1.00 79.62 224 SER A O 1
ATOM 1781 N N . PHE A 1 225 ? 5.194 6.225 20.256 1.00 85.88 225 PHE A N 1
ATOM 1782 C CA . PHE A 1 225 ? 3.759 6.004 20.153 1.00 85.88 225 PHE A CA 1
ATOM 1783 C C . PHE A 1 225 ? 3.031 6.612 21.362 1.00 85.88 225 PHE A C 1
ATOM 1785 O O . PHE A 1 225 ? 3.203 6.179 22.503 1.00 85.88 225 PHE A O 1
ATOM 1792 N N . VAL A 1 226 ? 2.181 7.611 21.114 1.00 88.38 226 VAL A N 1
ATOM 1793 C CA . VAL A 1 226 ? 1.405 8.293 22.158 1.00 88.38 226 VAL A CA 1
ATOM 1794 C C . VAL A 1 226 ? -0.039 7.812 22.126 1.00 88.38 226 VAL A C 1
ATOM 1796 O O . VAL A 1 226 ? -0.837 8.218 21.280 1.00 88.38 226 VAL A O 1
ATOM 1799 N N . ILE A 1 227 ? -0.401 6.976 23.097 1.00 90.38 227 ILE A N 1
ATOM 1800 C CA . ILE A 1 227 ? -1.718 6.335 23.135 1.00 90.38 227 ILE A CA 1
ATOM 1801 C C . ILE A 1 227 ? -2.885 7.320 23.274 1.00 90.38 227 ILE A C 1
ATOM 1803 O O . ILE A 1 227 ? -3.945 7.122 22.685 1.00 90.38 227 ILE A O 1
ATOM 1807 N N . THR A 1 228 ? -2.691 8.410 24.016 1.00 91.94 228 THR A N 1
ATOM 1808 C CA . THR A 1 228 ? -3.709 9.453 24.189 1.00 91.94 228 THR A CA 1
ATOM 1809 C C . THR A 1 228 ? -3.999 10.174 22.875 1.00 91.94 228 THR A C 1
ATOM 1811 O O . THR A 1 228 ? -5.166 10.385 22.552 1.00 91.94 228 THR A O 1
ATOM 1814 N N . LYS A 1 229 ? -2.962 10.473 22.079 1.00 92.19 229 LYS A N 1
ATOM 1815 C CA . LYS A 1 229 ? -3.105 11.007 20.717 1.00 92.19 229 LYS A CA 1
ATOM 1816 C C . LYS A 1 229 ? -3.843 10.011 19.823 1.00 92.19 229 LYS A C 1
ATOM 1818 O O . LYS A 1 229 ? -4.792 10.401 19.158 1.00 92.19 229 LYS A O 1
ATOM 1823 N N . PHE A 1 230 ? -3.461 8.733 19.857 1.00 93.81 230 PHE A N 1
ATOM 1824 C CA . PHE A 1 230 ? -4.105 7.697 19.046 1.00 93.81 230 PHE A CA 1
ATOM 1825 C C . PHE A 1 230 ? -5.624 7.628 19.277 1.00 93.81 230 PHE A C 1
ATOM 1827 O O . PHE A 1 230 ? -6.395 7.688 18.323 1.00 93.81 230 PHE A O 1
ATOM 1834 N N . TYR A 1 231 ? -6.082 7.587 20.533 1.00 95.38 231 TYR A N 1
ATOM 1835 C CA . TYR A 1 231 ? -7.522 7.597 20.828 1.00 95.38 231 TYR A CA 1
ATOM 1836 C C . TYR A 1 231 ? -8.216 8.916 20.452 1.00 95.38 231 TYR A C 1
ATOM 1838 O O . TYR A 1 231 ? -9.380 8.889 20.042 1.00 95.38 231 TYR A O 1
ATOM 1846 N N . ALA A 1 232 ? -7.531 10.059 20.570 1.00 95.69 232 ALA A N 1
ATOM 1847 C CA . ALA A 1 232 ? -8.066 11.345 20.126 1.00 95.69 232 ALA A CA 1
ATOM 1848 C C . ALA A 1 232 ? -8.270 11.369 18.602 1.00 95.69 232 ALA A C 1
ATOM 1850 O O . ALA A 1 232 ? -9.344 11.749 18.136 1.00 95.69 232 ALA A O 1
ATOM 1851 N N . ASP A 1 233 ? -7.292 10.878 17.838 1.00 94.81 233 ASP A N 1
ATOM 1852 C CA . ASP A 1 233 ? -7.366 10.786 16.379 1.00 94.81 233 ASP A CA 1
ATOM 1853 C C . ASP A 1 233 ? -8.476 9.825 15.932 1.00 94.81 233 ASP A C 1
ATOM 1855 O O . ASP A 1 233 ? -9.245 10.152 15.024 1.00 94.81 233 ASP A O 1
ATOM 1859 N N . LEU A 1 234 ? -8.614 8.667 16.595 1.00 96.19 234 LEU A N 1
ATOM 1860 C CA . LEU A 1 234 ? -9.725 7.744 16.344 1.00 96.19 234 LEU A CA 1
ATOM 1861 C C . LEU A 1 234 ? -11.073 8.411 16.607 1.00 96.19 234 LEU A C 1
ATOM 1863 O O . LEU A 1 234 ? -11.971 8.304 15.779 1.00 96.19 234 LEU A O 1
ATOM 1867 N N . THR A 1 235 ? -11.208 9.133 17.719 1.00 96.88 235 THR A N 1
ATOM 1868 C CA . THR A 1 235 ? -12.461 9.818 18.064 1.00 96.88 235 THR A CA 1
ATOM 1869 C C . THR A 1 235 ? -12.804 10.905 17.046 1.00 96.88 235 THR A C 1
ATOM 1871 O O . THR A 1 235 ? -13.958 11.036 16.643 1.00 96.88 235 THR A O 1
ATOM 1874 N N . ALA A 1 236 ? -11.804 11.648 16.567 1.00 96.56 236 ALA A N 1
ATOM 1875 C CA . ALA A 1 236 ? -11.987 12.672 15.541 1.00 96.56 236 ALA A CA 1
ATOM 1876 C C . ALA A 1 236 ? -12.406 12.092 14.176 1.00 96.56 236 ALA A C 1
ATOM 1878 O O . ALA A 1 236 ? -13.141 12.746 13.440 1.00 96.56 236 ALA A O 1
ATOM 1879 N N . ASN A 1 237 ? -11.961 10.876 13.836 1.00 95.75 237 ASN A N 1
ATOM 1880 C CA . ASN A 1 237 ? -12.244 10.245 12.539 1.00 95.75 237 ASN A CA 1
ATOM 1881 C C . ASN A 1 237 ? -13.480 9.335 12.552 1.00 95.75 237 ASN A C 1
ATOM 1883 O O . ASN A 1 237 ? -14.149 9.192 11.530 1.00 95.75 237 ASN A O 1
ATOM 1887 N N . TYR A 1 238 ? -13.774 8.703 13.687 1.00 96.44 238 TYR A N 1
ATOM 1888 C CA . TYR A 1 238 ? -14.767 7.632 13.802 1.00 96.44 238 TYR A CA 1
ATOM 1889 C C . TYR A 1 238 ? -15.860 7.916 14.835 1.00 96.44 238 TYR A C 1
ATOM 1891 O O . TYR A 1 238 ? -16.759 7.098 15.012 1.00 96.44 238 TYR A O 1
ATOM 1899 N N . GLY A 1 239 ? -15.813 9.076 15.495 1.00 95.25 239 GLY A N 1
ATOM 1900 C CA . GLY A 1 239 ? -16.733 9.438 16.567 1.00 95.25 239 GLY A CA 1
ATOM 1901 C C . GLY A 1 239 ? -16.394 8.767 17.899 1.00 95.25 239 GLY A C 1
ATOM 1902 O O . GLY A 1 239 ? -15.381 8.085 18.052 1.00 95.25 239 GLY A O 1
ATOM 1903 N N . ASN A 1 240 ? -17.253 8.981 18.895 1.00 95.31 240 ASN A N 1
ATOM 1904 C CA . ASN A 1 240 ? -17.067 8.407 20.228 1.00 95.31 240 ASN A CA 1
ATOM 1905 C C . ASN A 1 240 ? -17.141 6.872 20.196 1.00 95.31 240 ASN A C 1
ATOM 1907 O O . ASN A 1 240 ? -17.899 6.286 19.420 1.00 95.31 240 ASN A O 1
ATOM 1911 N N . TYR A 1 241 ? -16.385 6.222 21.082 1.00 94.81 241 TYR A N 1
ATOM 1912 C CA . TYR A 1 241 ? -16.451 4.773 21.244 1.00 94.81 241 TYR A CA 1
ATOM 1913 C C . TYR A 1 241 ? -17.847 4.331 21.718 1.00 94.81 241 TYR A C 1
ATOM 1915 O O . TYR A 1 241 ? -18.507 5.017 22.497 1.00 94.81 241 TYR A O 1
ATOM 1923 N N . LEU A 1 242 ? -18.283 3.156 21.261 1.00 95.44 242 LEU A N 1
ATOM 1924 C CA . LEU A 1 242 ? -19.534 2.521 21.684 1.00 95.44 242 LEU A CA 1
ATOM 1925 C C . LEU A 1 242 ? -19.404 1.870 23.058 1.00 95.44 242 LEU A C 1
ATOM 1927 O O . LEU A 1 242 ? -20.341 1.882 23.852 1.00 95.44 242 LEU A O 1
ATOM 1931 N N . SER A 1 243 ? -18.252 1.260 23.321 1.00 96.25 243 SER A N 1
ATOM 1932 C CA . SER A 1 243 ? -17.971 0.618 24.597 1.00 96.25 243 SER A CA 1
ATOM 1933 C C . SER A 1 243 ? -16.479 0.601 24.891 1.00 96.25 243 SER A C 1
ATOM 1935 O O . SER A 1 243 ? -15.633 0.640 23.994 1.00 96.25 243 SER A O 1
ATOM 1937 N N . GLN A 1 244 ? -16.170 0.539 26.181 1.00 95.94 244 GLN A N 1
ATOM 1938 C CA . GLN A 1 244 ? -14.826 0.350 26.689 1.00 95.94 244 GLN A CA 1
ATOM 1939 C C . GLN A 1 244 ? -14.884 -0.614 27.868 1.00 95.94 244 GLN A C 1
ATOM 1941 O O . GLN A 1 244 ? -15.748 -0.509 28.738 1.00 95.94 244 GLN A O 1
ATOM 1946 N N . THR A 1 245 ? -13.978 -1.581 27.887 1.00 95.81 245 THR A N 1
ATOM 1947 C CA . THR A 1 245 ? -13.891 -2.587 28.941 1.00 95.81 245 THR A CA 1
ATOM 1948 C C . THR A 1 245 ? -12.439 -2.761 29.347 1.00 95.81 245 THR A C 1
ATOM 1950 O O . THR A 1 245 ? -11.578 -3.054 28.516 1.00 95.81 245 THR A O 1
ATOM 1953 N N . THR A 1 246 ? -12.168 -2.591 30.637 1.00 92.88 246 THR A N 1
ATOM 1954 C CA . THR A 1 246 ? -10.863 -2.896 31.226 1.00 92.88 246 THR A CA 1
ATOM 1955 C C . THR A 1 246 ? -10.852 -4.353 31.668 1.00 92.88 246 THR A C 1
ATOM 1957 O O . THR A 1 246 ? -11.750 -4.814 32.367 1.00 92.88 246 THR A O 1
ATOM 1960 N N . THR A 1 247 ? -9.828 -5.079 31.247 1.00 85.38 247 THR A N 1
ATOM 1961 C CA . THR A 1 247 ? -9.554 -6.470 31.611 1.00 85.38 247 THR A CA 1
ATOM 1962 C C . THR A 1 247 ? -8.271 -6.529 32.440 1.00 85.38 247 THR A C 1
ATOM 1964 O O . THR A 1 247 ? -7.511 -5.563 32.481 1.00 85.38 247 THR A O 1
ATOM 1967 N N . ALA A 1 248 ? -7.980 -7.672 33.067 1.00 81.31 248 ALA A N 1
ATOM 1968 C CA . ALA A 1 248 ? -6.735 -7.850 33.822 1.00 81.31 248 ALA A CA 1
ATOM 1969 C C . ALA A 1 248 ? -5.465 -7.628 32.971 1.00 81.31 248 ALA A C 1
ATOM 1971 O O . ALA A 1 248 ? -4.436 -7.225 33.503 1.00 81.31 248 ALA A O 1
ATOM 1972 N N . ASN A 1 249 ? -5.550 -7.848 31.653 1.00 80.25 249 ASN A N 1
ATOM 1973 C CA . ASN A 1 249 ? -4.406 -7.815 30.737 1.00 80.25 249 ASN A CA 1
ATOM 1974 C C . ASN A 1 249 ? -4.390 -6.589 29.811 1.00 80.25 249 ASN A C 1
ATOM 1976 O O . ASN A 1 249 ? -3.560 -6.525 28.903 1.00 80.25 249 ASN A O 1
ATOM 1980 N N . GLY A 1 250 ? -5.297 -5.626 30.007 1.00 90.44 250 GLY A N 1
ATOM 1981 C CA . GLY A 1 250 ? -5.381 -4.460 29.135 1.00 90.44 250 GLY A CA 1
ATOM 1982 C C . GLY A 1 250 ? -6.782 -3.884 28.975 1.00 90.44 250 GLY A C 1
ATOM 1983 O O . GLY A 1 250 ? -7.697 -4.197 29.734 1.00 90.44 250 GLY A O 1
ATOM 1984 N N . LYS A 1 251 ? -6.963 -3.045 27.960 1.00 95.31 251 LYS A N 1
ATOM 1985 C CA . LYS A 1 251 ? -8.203 -2.318 27.681 1.00 95.31 251 LYS A CA 1
ATOM 1986 C C . LYS A 1 251 ? -8.690 -2.632 26.273 1.00 95.31 251 LYS A C 1
ATOM 1988 O O . LYS A 1 251 ? -7.919 -2.569 25.321 1.00 95.31 251 LYS A O 1
ATOM 1993 N N . VAL A 1 252 ? -9.976 -2.934 26.143 1.00 96.94 252 VAL A N 1
ATOM 1994 C CA . VAL A 1 252 ? -10.644 -3.119 24.852 1.00 96.94 252 VAL A CA 1
ATOM 1995 C C . VAL A 1 252 ? -11.616 -1.966 24.645 1.00 96.94 252 VAL A C 1
ATOM 1997 O O . VAL A 1 252 ? -12.466 -1.716 25.496 1.00 96.94 252 VAL A O 1
ATOM 2000 N N . THR A 1 253 ? -11.489 -1.257 23.527 1.00 97.56 253 THR A N 1
ATOM 2001 C CA . THR A 1 253 ? -12.372 -0.148 23.141 1.00 97.56 253 THR A CA 1
ATOM 2002 C C . THR A 1 253 ? -12.973 -0.444 21.772 1.00 97.56 253 THR A C 1
ATOM 2004 O O . THR A 1 253 ? -12.252 -0.814 20.848 1.00 97.56 253 THR A O 1
ATOM 2007 N N . ILE A 1 254 ? -14.288 -0.290 21.630 1.00 97.81 254 ILE A N 1
ATOM 2008 C CA . ILE A 1 254 ? -15.007 -0.582 20.387 1.00 97.81 254 ILE A CA 1
ATOM 2009 C C . ILE A 1 254 ? -15.509 0.720 19.773 1.00 97.81 254 ILE A C 1
ATOM 2011 O O . ILE A 1 254 ? -16.284 1.442 20.396 1.00 97.81 254 ILE A O 1
ATOM 2015 N N . PHE A 1 255 ? -15.116 0.987 18.530 1.00 97.88 255 PHE A N 1
ATOM 2016 C CA . PHE A 1 255 ? -15.678 2.048 17.693 1.00 97.88 255 PHE A CA 1
ATOM 2017 C C . PHE A 1 255 ? -16.534 1.438 16.583 1.00 97.88 255 PHE A C 1
ATOM 2019 O O . PHE A 1 255 ? -16.340 0.283 16.192 1.00 97.88 255 PHE A O 1
ATOM 2026 N N . LYS A 1 256 ? -17.461 2.230 16.041 1.00 96.06 256 LYS A N 1
ATOM 2027 C CA . LYS A 1 256 ? -18.254 1.854 14.871 1.00 96.06 256 LYS A CA 1
ATOM 2028 C C . LYS A 1 256 ? -18.207 2.962 13.835 1.00 96.06 256 LYS A C 1
ATOM 2030 O O . LYS A 1 256 ? -18.479 4.113 14.151 1.00 96.06 256 LYS A O 1
ATOM 2035 N N . ASN A 1 257 ? -17.911 2.584 12.600 1.00 95.31 257 ASN A N 1
ATOM 2036 C CA . ASN A 1 257 ? -17.983 3.454 11.438 1.00 95.31 257 ASN A CA 1
ATOM 2037 C C . ASN A 1 257 ? -18.864 2.771 10.390 1.00 95.31 257 ASN A C 1
ATOM 2039 O O . ASN A 1 257 ? -18.459 1.769 9.804 1.00 95.31 257 ASN A O 1
ATOM 2043 N N . GLU A 1 258 ? -20.076 3.288 10.182 1.00 93.38 258 GLU A N 1
ATOM 2044 C CA . GLU A 1 258 ? -21.076 2.683 9.294 1.00 93.38 258 GLU A CA 1
ATOM 2045 C C . GLU A 1 258 ? -21.289 1.183 9.603 1.00 93.38 258 GLU A C 1
ATOM 2047 O O . GLU A 1 258 ? -21.743 0.825 10.692 1.00 93.38 258 GLU A O 1
ATOM 2052 N N . ASN A 1 259 ? -20.939 0.314 8.649 1.00 95.56 259 ASN A N 1
ATOM 2053 C CA . ASN A 1 259 ? -21.056 -1.143 8.716 1.00 95.56 259 ASN A CA 1
ATOM 2054 C C . ASN A 1 259 ? -19.757 -1.818 9.185 1.00 95.56 259 ASN A C 1
ATOM 2056 O O . ASN A 1 259 ? -19.554 -3.003 8.929 1.00 95.56 259 ASN A O 1
ATOM 2060 N N . TYR A 1 260 ? -18.840 -1.066 9.789 1.00 97.88 260 TYR A N 1
ATOM 2061 C CA . TYR A 1 260 ? -17.548 -1.562 10.240 1.00 97.88 260 TYR A CA 1
ATOM 2062 C C . TYR A 1 260 ? -17.386 -1.353 11.739 1.00 97.88 260 TYR A C 1
ATOM 2064 O O . TYR A 1 260 ? -17.719 -0.298 12.285 1.00 97.88 260 TYR A O 1
ATOM 2072 N N . VAL A 1 261 ? -16.833 -2.365 12.396 1.00 98.19 261 VAL A N 1
ATOM 2073 C CA . VAL A 1 261 ? -16.485 -2.346 13.815 1.00 98.19 261 VAL A CA 1
ATOM 2074 C C . VAL A 1 261 ? -14.974 -2.339 13.925 1.00 98.19 261 VAL A C 1
ATOM 2076 O O . VAL A 1 261 ? -14.305 -3.174 13.318 1.00 98.19 261 VAL A O 1
ATOM 2079 N N . LEU A 1 262 ? -14.448 -1.397 14.704 1.00 98.50 262 LEU A N 1
ATOM 2080 C CA . LEU A 1 262 ? -13.034 -1.318 15.037 1.00 98.50 262 LEU A CA 1
ATOM 2081 C C . LEU A 1 262 ? -12.888 -1.724 16.501 1.00 98.50 262 LEU A C 1
ATOM 2083 O O . LEU A 1 262 ? -13.291 -0.990 17.405 1.00 98.50 262 LEU A O 1
ATOM 2087 N N . THR A 1 263 ? -12.308 -2.894 16.736 1.00 98.06 263 THR A N 1
ATOM 2088 C CA . THR A 1 263 ? -11.965 -3.363 18.077 1.00 98.06 263 THR A CA 1
ATOM 2089 C C . THR A 1 263 ? -10.512 -3.019 18.354 1.00 98.06 263 THR A C 1
ATOM 2091 O O . THR A 1 263 ? -9.602 -3.640 17.805 1.00 98.06 263 THR A O 1
ATOM 2094 N N . VAL A 1 264 ? -10.298 -2.021 19.205 1.00 97.81 264 VAL A N 1
ATOM 2095 C CA . VAL A 1 264 ? -8.977 -1.578 19.646 1.00 97.81 264 VAL A CA 1
ATOM 2096 C C . VAL A 1 264 ? -8.625 -2.306 20.935 1.00 97.81 264 VAL A C 1
ATOM 2098 O O . VAL A 1 264 ? -9.343 -2.191 21.926 1.00 97.81 264 VAL A O 1
ATOM 2101 N N . THR A 1 265 ? -7.519 -3.043 20.929 1.00 96.56 265 THR A N 1
ATOM 2102 C CA . THR A 1 265 ? -6.979 -3.731 22.103 1.00 96.56 265 THR A CA 1
ATOM 2103 C C . THR A 1 265 ? -5.649 -3.108 22.488 1.00 96.56 265 THR A C 1
ATOM 2105 O O . THR A 1 265 ? -4.702 -3.096 21.703 1.00 96.56 265 THR A O 1
ATOM 2108 N N . GLU A 1 266 ? -5.583 -2.609 23.712 1.00 94.56 266 GLU A N 1
ATOM 2109 C CA . GLU A 1 266 ? -4.397 -2.066 24.359 1.00 94.56 266 GLU A CA 1
ATOM 2110 C C . GLU A 1 266 ? -3.934 -3.037 25.440 1.00 94.56 266 GLU A C 1
ATOM 2112 O O . GLU A 1 266 ? -4.715 -3.430 26.300 1.00 94.56 266 GLU A O 1
ATOM 2117 N N . THR A 1 267 ? -2.656 -3.390 25.415 1.00 92.00 267 THR A N 1
ATOM 2118 C CA . THR A 1 267 ? -1.966 -4.200 26.425 1.00 92.00 267 THR A CA 1
ATOM 2119 C C . THR A 1 267 ? -0.684 -3.477 26.846 1.00 92.00 267 THR A C 1
ATOM 2121 O O . THR A 1 267 ? -0.250 -2.566 26.136 1.00 92.00 267 THR A O 1
ATOM 2124 N N . PRO A 1 268 ? -0.001 -3.896 27.928 1.00 86.75 268 PRO A N 1
ATOM 2125 C CA . PRO A 1 268 ? 1.312 -3.340 28.267 1.00 86.75 268 PRO A CA 1
ATOM 2126 C C . PRO A 1 268 ? 2.361 -3.474 27.149 1.00 86.75 268 PRO A C 1
ATOM 2128 O O . PRO A 1 268 ? 3.315 -2.704 27.113 1.00 86.75 268 PRO A O 1
ATOM 2131 N N . ALA A 1 269 ? 2.200 -4.450 26.249 1.00 88.19 269 ALA A N 1
ATOM 2132 C CA . ALA A 1 269 ? 3.161 -4.737 25.187 1.00 88.19 269 ALA A CA 1
ATOM 2133 C C . ALA A 1 269 ? 2.830 -4.054 23.852 1.00 88.19 269 ALA A C 1
ATOM 2135 O O . ALA A 1 269 ? 3.728 -3.840 23.044 1.00 88.19 269 ALA A O 1
ATOM 2136 N N . SER A 1 270 ? 1.559 -3.757 23.571 1.00 92.31 270 SER A N 1
ATOM 2137 C CA . SER A 1 270 ? 1.151 -3.223 22.266 1.00 92.31 270 SER A CA 1
ATOM 2138 C C . SER A 1 270 ? -0.271 -2.666 22.247 1.00 92.31 270 SER A C 1
ATOM 2140 O O . SER A 1 270 ? -1.107 -3.003 23.089 1.00 92.31 270 SER A O 1
ATOM 2142 N N . VAL A 1 271 ? -0.550 -1.865 21.219 1.00 94.81 271 VAL A N 1
ATOM 2143 C CA . VAL A 1 271 ? -1.881 -1.419 20.807 1.00 94.81 271 VAL A CA 1
ATOM 2144 C C . VAL A 1 271 ? -2.162 -1.945 19.405 1.00 94.81 271 VAL A C 1
ATOM 2146 O O . VAL A 1 271 ? -1.348 -1.786 18.493 1.00 94.81 271 VAL A O 1
ATOM 2149 N N . SER A 1 272 ? -3.324 -2.562 19.220 1.00 96.31 272 SER A N 1
ATOM 2150 C CA . SER A 1 272 ? -3.753 -3.108 17.934 1.00 96.31 272 SER A CA 1
ATOM 2151 C C . SER A 1 272 ? -5.225 -2.839 17.664 1.00 96.31 272 SER A C 1
ATOM 2153 O O . SER A 1 272 ? -6.022 -2.702 18.590 1.00 96.31 272 SER A O 1
ATOM 2155 N N . THR A 1 273 ? -5.587 -2.794 16.388 1.00 97.88 273 THR A N 1
ATOM 2156 C CA . THR A 1 273 ? -6.961 -2.627 15.921 1.00 97.88 273 THR A CA 1
ATOM 2157 C C . THR A 1 273 ? -7.321 -3.786 15.012 1.00 97.88 273 THR A C 1
ATOM 2159 O O . THR A 1 273 ? -6.564 -4.130 14.104 1.00 97.88 273 THR A O 1
ATOM 2162 N N . ILE A 1 274 ? -8.494 -4.371 15.225 1.00 98.50 274 ILE A N 1
ATOM 2163 C CA . ILE A 1 274 ? -9.107 -5.312 14.291 1.00 98.50 274 ILE A CA 1
ATOM 2164 C C . ILE A 1 274 ? -10.349 -4.650 13.712 1.00 98.50 274 ILE A C 1
ATOM 2166 O O . ILE A 1 274 ? -11.248 -4.258 14.454 1.00 98.50 274 ILE A O 1
ATOM 2170 N N . ILE A 1 275 ? -10.393 -4.536 12.389 1.00 98.56 275 ILE A N 1
ATOM 2171 C CA . ILE A 1 275 ? -11.568 -4.080 11.652 1.00 98.56 275 ILE A CA 1
ATOM 2172 C C . ILE A 1 275 ? -12.313 -5.303 11.131 1.00 98.56 275 ILE A C 1
ATOM 2174 O O . ILE A 1 275 ? -11.716 -6.154 10.467 1.00 98.56 275 ILE A O 1
ATOM 2178 N N . THR A 1 276 ? -13.613 -5.358 11.399 1.00 98.25 276 THR A N 1
ATOM 2179 C CA . THR A 1 276 ? -14.545 -6.349 10.846 1.00 98.25 276 THR A CA 1
ATOM 2180 C C . THR A 1 276 ? -15.776 -5.651 10.287 1.00 98.25 276 THR A C 1
ATOM 2182 O O . THR A 1 276 ? -16.064 -4.504 10.639 1.00 98.25 276 THR A O 1
ATOM 2185 N N . LYS A 1 277 ? -16.501 -6.328 9.399 1.00 95.69 277 LYS A N 1
ATOM 2186 C CA . LYS A 1 277 ? -17.804 -5.865 8.924 1.00 95.69 277 LYS A CA 1
ATOM 2187 C C . LYS A 1 277 ? -18.885 -6.352 9.900 1.00 95.69 277 LYS A C 1
ATOM 2189 O O . LYS A 1 277 ? -18.903 -7.540 10.208 1.00 95.69 277 LYS A O 1
ATOM 2194 N N . SER A 1 278 ? -19.719 -5.441 10.409 1.00 84.50 278 SER A N 1
ATOM 2195 C CA . SER A 1 278 ? -20.868 -5.756 11.281 1.00 84.50 278 SER A CA 1
ATOM 2196 C C . SER A 1 278 ? -22.015 -6.410 10.534 1.00 84.50 278 SER A C 1
ATOM 2198 O O . SER A 1 278 ? -22.211 -6.020 9.358 1.00 84.50 278 SER A O 1
#

Foldseek 3Di:
DDPVVVVVVVVVVPVVPDDDPPPPPPPPPPDDKDWDDKAWAWQDLAAELQAKTKIKIFTAIDDDDDWDKFKDKQNHTWDWFDWDADPVRGIIIMTIDHRNNDFDWIKIKMWTDDPPDIDIDIATHTHFNDLAPVGVQVSDWLVSLVRHQWHWFAFQPGGTDTDGWDDDPFKIKYDQAAQDFPPGRTDHPRDSHFLQGATWMFGADPVTTFKIKGFHDFCVGGVPDDVVVSVVRCCVVQNDWPDWDADPFFIWTWTDDPQKIWIWTDGPGTIMIMIGGD